Protein 7F4E (pdb70)

Nearest PDB structures (foldseek):
  7f4e-assembly1_A  TM=1.004E+00  e=1.062E-58  Saccharomyces cerevisiae S288C
  1q17-assembly1_A  TM=9.578E-01  e=1.521E-50  Saccharomyces cerevisiae
  1q14-assembly1_A  TM=9.512E-01  e=1.206E-46  Saccharomyces cerevisiae
  4o8z-assembly1_A  TM=8.716E-01  e=3.225E-28  Homo sapiens
  8qt3-assembly1_A  TM=8.397E-01  e=8.745E-28  Homo sapiens

Organism: Saccharomyces cerevisiae (strain ATCC 204508 / S288c) (NCBI:txid559292)

Radius of gyration: 19.44 Å; Cα contacts (8 Å, |Δi|>4): 500; chains: 2; bounding box: 52×32×54 Å

Solvent-accessible surface area: 13387 Å² total

B-factor: mean 32.09, std 19.46, range [7.52, 115.45]

InterPro domains:
  IPR003000 Sirtuin family [PF02146] (32-230)
  IPR017328 Sirtuin, class I [PIRSF037938] (3-353)
  IPR026590 Sirtuin family, catalytic core domain [PS50305] (5-284)
  IPR026591 Sirtuin, catalytic core small domain superfamily [G3DSA:3.30.1600.10] (38-189)
  IPR029035 DHS-like NAD/FAD-binding domain superfamily [SSF52467] (11-289)
  IPR050134 NAD-dependent sirtuin protein deacylases [PTHR11085] (9-290)

Structure (mmCIF, N/CA/C/O backbone):
data_7F4E
#
_entry.id   7F4E
#
_cell.length_a   42.150
_cell.length_b   68.402
_cell.length_c   94.511
_cell.angle_alpha   90.000
_cell.angle_beta   90.000
_cell.angle_gamma   90.000
#
_symmetry.space_group_name_H-M   'P 21 21 21'
#
loop_
_entity.id
_entity.type
_entity.pdbx_description
1 polymer 'NAD-dependent protein deacetylase HST2'
2 polymer 'Histone H3'
3 non-polymer 'ZINC ION'
4 water water
#
loop_
_atom_site.group_PDB
_atom_site.id
_atom_site.type_symbol
_atom_site.label_atom_id
_atom_site.label_alt_id
_atom_site.label_comp_id
_atom_site.label_asym_id
_atom_site.label_entity_id
_atom_site.label_seq_id
_atom_site.pdbx_PDB_ins_code
_atom_site.Cartn_x
_atom_site.Cartn_y
_atom_site.Cartn_z
_atom_site.occupancy
_atom_site.B_iso_or_equiv
_atom_site.auth_seq_id
_atom_site.auth_comp_id
_atom_site.auth_asym_id
_atom_site.auth_atom_id
_atom_site.pdbx_PDB_model_num
ATO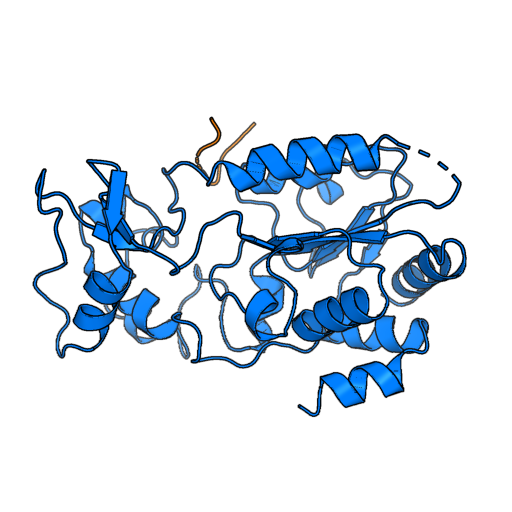M 1 N N . THR A 1 1 ? -14.179 -10.062 -39.752 1.00 54.85 8 THR A N 1
ATOM 2 C CA . THR A 1 1 ? -13.060 -9.578 -40.551 1.00 63.58 8 THR A CA 1
ATOM 3 C C . THR A 1 1 ? -13.535 -8.864 -41.817 1.00 49.35 8 THR A C 1
ATOM 4 O O . THR A 1 1 ? -13.825 -7.671 -41.779 1.00 47.54 8 THR A O 1
ATOM 8 N N . GLU A 1 2 ? -13.626 -9.593 -42.931 1.00 55.67 9 GLU A N 1
ATOM 9 C CA . GLU A 1 2 ? -13.920 -8.959 -44.215 1.00 34.86 9 GLU A CA 1
ATOM 10 C C . GLU A 1 2 ? -15.266 -8.243 -44.195 1.00 39.22 9 GLU A C 1
ATOM 11 O O . GLU A 1 2 ? -15.335 -7.022 -44.381 1.00 38.85 9 GLU A O 1
ATOM 17 N N . MET A 1 3 ? -16.352 -8.988 -43.961 1.00 37.81 10 MET A N 1
ATOM 18 C CA . MET A 1 3 ? -17.690 -8.413 -44.089 1.00 36.74 10 MET A CA 1
ATOM 19 C C . MET A 1 3 ? -17.904 -7.246 -43.132 1.00 30.85 10 MET A C 1
ATOM 20 O O . MET A 1 3 ? -18.505 -6.231 -43.505 1.00 33.23 10 MET A O 1
ATOM 25 N N . SER A 1 4 ? -17.423 -7.363 -41.892 1.00 28.96 11 SER A N 1
ATOM 26 C CA . SER A 1 4 ? -17.644 -6.282 -40.940 1.00 23.35 11 SER A CA 1
ATOM 27 C C . SER A 1 4 ? -16.815 -5.048 -41.286 1.00 19.11 11 SER A C 1
ATOM 28 O O . SER A 1 4 ? -17.264 -3.923 -41.046 1.00 25.65 11 SER A O 1
ATOM 31 N N . VAL A 1 5 ? -15.628 -5.230 -41.879 1.00 23.93 12 VAL A N 1
ATOM 32 C CA . VAL A 1 5 ? -14.873 -4.086 -42.391 1.00 24.95 12 VAL A CA 1
ATOM 33 C C . VAL A 1 5 ? -15.601 -3.450 -43.572 1.00 28.36 12 VAL A C 1
ATOM 34 O O . VAL A 1 5 ? -15.657 -2.218 -43.695 1.00 20.88 12 VAL A O 1
ATOM 38 N N . ARG A 1 6 ? -16.169 -4.272 -44.459 1.00 20.92 13 ARG A N 1
ATOM 39 C CA . ARG A 1 6 ? -16.994 -3.725 -45.532 1.00 21.81 13 ARG A CA 1
ATOM 40 C C . ARG A 1 6 ? -18.165 -2.936 -44.970 1.00 22.57 13 ARG A C 1
ATOM 41 O O . ARG A 1 6 ? -18.524 -1.881 -45.506 1.00 22.08 13 ARG A O 1
ATOM 49 N N . LYS A 1 7 ? -18.776 -3.437 -43.891 1.00 22.27 14 LYS A N 1
ATOM 50 C CA . LYS A 1 7 ? -19.931 -2.760 -43.308 1.00 24.62 14 LYS A CA 1
ATOM 51 C C . LYS A 1 7 ? -19.534 -1.441 -42.654 1.00 27.01 14 LYS A C 1
ATOM 52 O O . LYS A 1 7 ? -20.300 -0.470 -42.701 1.00 24.42 14 LYS A O 1
ATOM 58 N N . ILE A 1 8 ? -18.346 -1.378 -42.055 1.00 18.26 15 ILE A N 1
ATOM 59 C CA . ILE A 1 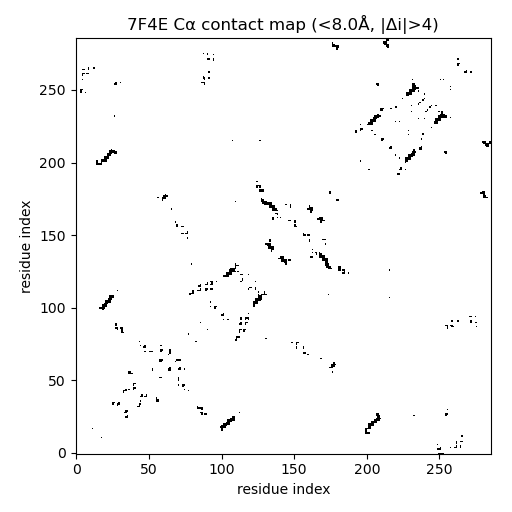8 ? -17.852 -0.107 -41.532 1.00 20.88 15 ILE A CA 1
ATOM 60 C C . ILE A 1 8 ? -17.657 0.886 -42.668 1.00 22.42 15 ILE A C 1
ATOM 61 O O . ILE A 1 8 ? -18.120 2.028 -42.600 1.00 28.71 15 ILE A O 1
ATOM 66 N N . ALA A 1 9 ? -16.958 0.466 -43.730 1.00 19.87 16 ALA A N 1
ATOM 67 C CA . ALA A 1 9 ? -16.794 1.335 -44.890 1.00 21.03 16 ALA A CA 1
ATOM 68 C C . ALA A 1 9 ? -18.142 1.672 -45.514 1.00 24.82 16 ALA A C 1
ATOM 69 O O . ALA A 1 9 ? -18.367 2.810 -45.944 1.00 25.36 16 ALA A O 1
ATOM 71 N N . ALA A 1 10 ? -19.048 0.689 -45.577 1.00 22.76 17 ALA A N 1
ATOM 72 C CA . ALA A 1 10 ? -20.398 0.942 -46.070 1.00 27.64 17 ALA A CA 1
ATOM 73 C C . ALA A 1 10 ? -21.075 2.048 -45.276 1.00 35.47 17 ALA A C 1
ATOM 74 O O . ALA A 1 10 ? -21.727 2.927 -45.850 1.00 31.47 17 ALA A O 1
ATOM 76 N N . HIS A 1 11 ? -20.937 2.016 -43.950 1.00 28.14 18 HIS A N 1
ATOM 77 C CA . HIS A 1 11 ? -21.534 3.061 -43.128 1.00 31.84 18 HIS A CA 1
ATOM 78 C C . HIS A 1 11 ? -20.890 4.411 -43.404 1.00 28.14 18 HIS A C 1
ATOM 79 O O . HIS A 1 11 ? -21.586 5.424 -43.542 1.00 28.41 18 HIS A O 1
ATOM 86 N N . MET A 1 12 ? -19.563 4.438 -43.505 1.00 25.18 19 MET A N 1
ATOM 87 C CA . MET A 1 12 ? -18.848 5.696 -43.678 1.00 24.73 19 MET A CA 1
ATOM 88 C C . MET A 1 12 ? -19.099 6.300 -45.055 1.00 37.88 19 MET A C 1
ATOM 89 O O . MET A 1 12 ? -19.202 7.525 -45.191 1.00 32.16 19 MET A O 1
ATOM 94 N N . LYS A 1 13 ? -19.183 5.461 -46.092 1.00 29.06 20 LYS A N 1
ATOM 95 C CA . LYS A 1 13 ? -19.421 5.987 -47.432 1.00 35.37 20 LYS A CA 1
ATOM 96 C C . LYS A 1 13 ? -20.857 6.464 -47.606 1.00 31.82 20 LYS A C 1
ATOM 97 O O . LYS A 1 13 ? -21.111 7.361 -48.416 1.00 31.10 20 LYS A O 1
ATOM 103 N N . SER A 1 14 ? -21.806 5.882 -46.871 1.00 34.57 21 SER A N 1
ATOM 104 C CA . SER A 1 14 ? -23.198 6.308 -46.953 1.00 34.47 21 SER A CA 1
ATOM 105 C C . SER A 1 14 ? -23.535 7.408 -45.958 1.00 42.10 21 SER A C 1
ATOM 106 O O . SER A 1 14 ? -24.619 7.998 -46.049 1.00 38.02 21 SER A O 1
ATOM 109 N N . ASN A 1 15 ? -22.636 7.696 -45.021 1.00 38.16 22 ASN A N 1
ATOM 110 C CA . ASN A 1 15 ? -22.762 8.823 -44.097 1.00 32.99 22 ASN A CA 1
ATOM 111 C C . ASN A 1 15 ? -21.469 9.631 -44.168 1.00 33.73 22 ASN A C 1
ATOM 112 O O . ASN A 1 15 ? -20.707 9.691 -43.195 1.00 31.50 22 ASN A O 1
ATOM 117 N N . PRO A 1 16 ? -21.188 10.265 -45.314 1.00 38.95 23 PRO A N 1
ATOM 118 C CA . PRO A 1 16 ? -19.828 10.797 -45.528 1.00 35.57 23 PRO A CA 1
ATOM 119 C C . PRO A 1 16 ? -19.470 11.941 -44.600 1.00 31.68 23 PRO A C 1
ATOM 120 O O . PRO A 1 16 ? -18.283 12.145 -44.319 1.00 36.46 23 PRO A O 1
ATOM 124 N N . ASN A 1 17 ? -20.447 12.707 -44.131 1.00 37.56 24 ASN A N 1
ATOM 125 C CA . ASN A 1 17 ? -20.174 13.842 -43.263 1.00 38.56 24 ASN A CA 1
ATOM 126 C C . ASN A 1 17 ? -20.216 13.475 -41.787 1.00 40.85 24 ASN A C 1
ATOM 127 O O . ASN A 1 17 ? -19.913 14.322 -40.942 1.00 41.11 24 ASN A O 1
ATOM 132 N N . ALA A 1 18 ? -20.564 12.235 -41.461 1.00 25.60 25 ALA A N 1
ATOM 133 C CA . ALA A 1 18 ? -20.657 11.812 -40.075 1.00 28.85 25 ALA A CA 1
ATOM 134 C C . ALA A 1 18 ? -19.271 11.608 -39.481 1.00 24.64 25 ALA A C 1
ATOM 135 O O . ALA A 1 18 ? -18.313 11.268 -40.180 1.00 27.83 25 ALA A O 1
ATOM 137 N N . LYS A 1 19 ? -19.174 11.809 -38.175 1.00 19.79 26 LYS A N 1
ATOM 138 C CA . LYS A 1 19 ? -17.916 11.690 -37.464 1.00 19.67 26 LYS A CA 1
ATOM 139 C C . LYS A 1 19 ? -17.917 10.446 -36.588 1.00 22.28 26 LYS A C 1
ATOM 140 O O . LYS A 1 19 ? -18.963 9.851 -36.302 1.00 18.54 26 LYS A O 1
ATOM 146 N N . VAL A 1 20 ? -16.715 10.067 -36.169 1.00 14.90 27 VAL A N 1
ATOM 147 C CA . VAL A 1 20 ? -16.465 8.807 -35.488 1.00 13.63 27 VAL A CA 1
ATOM 148 C C . VAL A 1 20 ? -15.798 9.099 -34.154 1.00 15.07 27 VAL A C 1
ATOM 149 O O . VAL A 1 20 ? -14.868 9.911 -34.073 1.00 13.59 27 VAL A O 1
ATOM 153 N N . ILE A 1 21 ? -16.278 8.441 -33.107 1.00 12.26 28 ILE A N 1
ATOM 154 C CA . ILE A 1 21 ? -15.601 8.422 -31.815 1.00 10.80 28 ILE A CA 1
ATOM 155 C C . ILE A 1 21 ? -14.868 7.098 -31.684 1.00 10.46 28 ILE A C 1
ATOM 156 O O . ILE A 1 21 ? -15.459 6.030 -31.898 1.00 11.74 28 ILE A O 1
ATOM 161 N N . PHE A 1 22 ? -13.587 7.160 -31.320 1.00 9.37 29 PHE A N 1
ATOM 162 C CA . PHE A 1 22 ? -12.801 5.977 -31.008 1.00 8.72 29 PHE A CA 1
ATOM 163 C C . PHE A 1 22 ? -12.637 5.859 -29.501 1.00 9.24 29 PHE A C 1
ATOM 164 O O . PHE A 1 22 ? -12.515 6.869 -28.801 1.00 8.23 29 PHE A O 1
ATOM 172 N N . MET A 1 23 ? -12.657 4.621 -29.010 1.00 8.89 30 MET A N 1
ATOM 173 C CA . MET A 1 23 ? -12.310 4.297 -27.629 1.00 8.35 30 MET A CA 1
ATOM 174 C C . MET A 1 23 ? -11.275 3.186 -27.661 1.00 7.76 30 MET A C 1
ATOM 175 O O . MET A 1 23 ? -11.559 2.094 -28.159 1.00 9.77 30 MET A O 1
ATOM 180 N N . VAL A 1 24 ? -10.072 3.457 -27.151 1.00 7.59 31 VAL A N 1
ATOM 181 C CA . VAL A 1 24 ? -8.955 2.557 -27.406 1.00 8.10 31 VAL A CA 1
ATOM 182 C C . VAL A 1 24 ? -8.250 2.200 -26.105 1.00 12.27 31 VAL A C 1
ATOM 183 O O . VAL A 1 24 ? -8.269 2.949 -25.127 1.00 9.12 31 VAL A O 1
ATOM 187 N N . GLY A 1 25 ? -7.593 1.041 -26.126 1.00 9.69 32 GLY A N 1
ATOM 188 C CA . GLY A 1 25 ? -6.794 0.592 -25.004 1.00 11.14 32 GLY A CA 1
ATOM 189 C C . GLY A 1 25 ? -5.433 0.064 -25.412 1.00 12.64 32 GLY A C 1
ATOM 190 O O . GLY A 1 25 ? -4.938 0.365 -26.505 1.00 11.98 32 GLY A O 1
ATOM 191 N N . ALA A 1 26 ? -4.843 -0.767 -24.552 1.00 13.01 33 ALA A N 1
ATOM 192 C CA . ALA A 1 26 ? -3.435 -1.125 -24.685 1.00 12.53 33 ALA A CA 1
ATOM 193 C C . ALA A 1 26 ? -3.140 -1.924 -25.947 1.00 14.97 33 ALA A C 1
ATOM 194 O O . ALA A 1 26 ? -1.995 -1.925 -26.407 1.00 16.96 33 ALA A O 1
ATOM 196 N N . GLY A 1 27 ? -4.142 -2.587 -26.525 1.00 12.81 34 GLY A N 1
ATOM 197 C CA . GLY A 1 27 ? -3.921 -3.368 -27.726 1.00 12.48 34 GLY A CA 1
ATOM 198 C C . GLY A 1 27 ? -3.435 -2.562 -28.914 1.00 16.79 34 GLY A C 1
ATOM 199 O O . GLY A 1 27 ? -2.746 -3.117 -29.779 1.00 19.19 34 GLY A O 1
ATOM 200 N N . ILE A 1 28 ? -3.771 -1.267 -28.986 1.00 10.10 35 ILE A N 1
ATOM 201 C CA . ILE A 1 28 ? -3.331 -0.485 -30.145 1.00 11.50 35 ILE A CA 1
ATOM 202 C C . ILE A 1 28 ? -1.876 -0.055 -30.063 1.00 12.33 35 ILE A C 1
ATOM 203 O O . ILE A 1 28 ? -1.353 0.498 -31.037 1.00 13.36 35 ILE A O 1
ATOM 208 N N . SER A 1 29 ? -1.192 -0.312 -28.950 1.00 12.67 36 SER A N 1
ATOM 209 C CA . SER A 1 29 ? 0.223 0.015 -28.841 1.00 13.37 36 SER A CA 1
ATOM 210 C C . SER A 1 29 ? 1.123 -1.204 -28.688 1.00 14.64 36 SER A C 1
ATOM 211 O O . SER A 1 29 ? 2.340 -1.035 -28.558 1.00 17.96 36 SER A O 1
ATOM 214 N N . THR A 1 30 ? 0.571 -2.421 -28.703 1.00 17.50 37 THR A N 1
ATOM 215 C CA . THR A 1 30 ? 1.407 -3.611 -28.558 1.00 19.01 37 THR A CA 1
ATOM 216 C C . THR A 1 30 ? 2.400 -3.736 -29.708 1.00 20.22 37 THR A C 1
ATOM 217 O O . THR A 1 30 ? 3.564 -4.098 -29.496 1.00 19.25 37 THR A O 1
ATOM 221 N N . SER A 1 31 ? 1.959 -3.438 -30.932 1.00 16.59 38 SER A N 1
ATOM 222 C CA . SER A 1 31 ? 2.848 -3.520 -32.086 1.00 18.71 38 SER A CA 1
ATOM 223 C C . SER A 1 31 ? 3.991 -2.517 -32.009 1.00 18.93 38 SER A C 1
ATOM 224 O O . SER A 1 31 ? 5.022 -2.712 -32.666 1.00 20.71 38 SER A O 1
ATOM 227 N N . CYS A 1 32 ? 3.829 -1.447 -31.233 1.00 17.76 39 CYS A N 1
ATOM 228 C CA . CYS A 1 32 ? 4.886 -0.467 -31.020 1.00 19.55 39 CYS A CA 1
ATOM 229 C C . CYS A 1 32 ? 5.992 -0.982 -30.112 1.00 32.00 39 CYS A C 1
ATOM 230 O O . CYS A 1 32 ? 7.036 -0.329 -30.007 1.00 28.09 39 CYS A O 1
ATOM 233 N N . GLY A 1 33 ? 5.788 -2.119 -29.458 1.00 37.32 40 GLY A N 1
ATOM 234 C CA . GLY A 1 33 ? 6.705 -2.598 -28.452 1.00 37.74 40 GLY A CA 1
ATOM 235 C C . GLY A 1 33 ? 6.317 -2.268 -27.028 1.00 36.94 40 GLY A C 1
ATOM 236 O O . GLY A 1 33 ? 7.176 -2.338 -26.144 1.00 37.24 40 GLY A O 1
ATOM 237 N N . ILE A 1 34 ? 5.066 -1.897 -26.781 1.00 36.23 41 ILE A N 1
ATOM 238 C CA . ILE A 1 34 ? 4.546 -1.699 -25.434 1.00 35.76 41 ILE A CA 1
ATOM 239 C C . ILE A 1 34 ? 3.601 -2.854 -25.120 1.00 39.33 41 ILE A C 1
ATOM 240 O O . ILE A 1 34 ? 2.472 -2.900 -25.629 1.00 37.87 41 ILE A O 1
ATOM 245 N N . PRO A 1 35 ? 4.021 -3.810 -24.298 1.00 43.62 42 PRO A N 1
ATOM 246 C CA . PRO A 1 35 ? 3.135 -4.932 -23.950 1.00 45.28 42 PRO A CA 1
ATOM 247 C C . PRO A 1 35 ? 2.075 -4.508 -22.952 1.00 51.26 42 PRO A C 1
ATOM 248 O O . PRO A 1 35 ? 2.210 -3.516 -22.234 1.00 55.92 42 PRO A O 1
ATOM 252 N N . ASP A 1 36 ? 1.003 -5.296 -22.903 1.00 64.07 43 ASP A N 1
ATOM 253 C CA . ASP A 1 36 ? -0.003 -5.113 -21.867 1.00 64.56 43 ASP A CA 1
ATOM 254 C C . ASP A 1 36 ? 0.617 -5.588 -20.553 1.00 80.22 43 ASP A C 1
ATOM 255 O O . ASP A 1 36 ? 1.020 -6.750 -20.436 1.00 76.74 43 ASP A O 1
ATOM 260 N N . PHE A 1 37 ? 0.685 -4.692 -19.561 1.00 83.96 44 PHE A N 1
ATOM 261 C CA . PHE A 1 37 ? 1.726 -4.741 -18.530 1.00 85.87 44 PHE A CA 1
ATOM 262 C C . PHE A 1 37 ? 1.621 -5.908 -17.548 1.00 90.81 44 PHE A C 1
ATOM 263 O O . PHE A 1 37 ? 2.571 -6.121 -16.785 1.00 86.93 44 PHE A O 1
ATOM 271 N N . ARG A 1 38 ? 0.513 -6.654 -17.515 1.00 86.82 45 ARG A N 1
ATOM 272 C CA . ARG A 1 38 ? 0.388 -7.708 -16.507 1.00 92.39 45 ARG A CA 1
ATOM 273 C C . ARG A 1 38 ? 1.301 -8.898 -16.783 1.00 102.58 45 ARG A C 1
ATOM 274 O O . ARG A 1 38 ? 1.612 -9.649 -15.852 1.00 98.83 45 ARG A O 1
ATOM 282 N N . SER A 1 39 ? 1.746 -9.085 -18.024 1.00 96.20 46 SER A N 1
ATOM 283 C CA . SER A 1 39 ? 2.629 -10.199 -18.355 1.00 92.07 46 SER A CA 1
ATOM 284 C C . SER A 1 39 ? 4.023 -9.678 -18.679 1.00 99.51 46 SER A C 1
ATOM 285 O O . SER A 1 39 ? 4.226 -9.099 -19.758 1.00 99.70 46 SER A O 1
ATOM 288 N N . PRO A 1 40 ? 5.001 -9.842 -17.788 1.00 95.95 47 PRO A N 1
ATOM 289 C CA . PRO A 1 40 ? 6.342 -9.300 -18.044 1.00 90.12 47 PRO A CA 1
ATOM 290 C C . PRO A 1 40 ? 7.226 -10.222 -18.866 1.00 91.87 47 PRO A C 1
ATOM 291 O O . PRO A 1 40 ? 6.811 -11.314 -19.272 1.00 77.85 47 PRO A O 1
ATOM 295 N N . GLY A 1 41 ? 8.457 -9.796 -19.094 1.00 82.73 48 GLY A N 1
ATOM 296 C CA . GLY A 1 41 ? 9.431 -10.618 -19.777 1.00 84.74 48 GLY A CA 1
ATOM 297 C C . GLY A 1 41 ? 10.340 -9.764 -20.636 1.00 88.07 48 GLY A C 1
ATOM 298 O O . GLY A 1 41 ? 10.494 -8.568 -20.402 1.00 79.22 48 GLY A O 1
ATOM 299 N N . THR A 1 42 ? 10.937 -10.420 -21.628 1.00 89.93 49 THR A N 1
ATOM 300 C CA . THR A 1 42 ? 11.840 -9.744 -22.545 1.00 87.37 49 THR A CA 1
ATOM 301 C C . THR A 1 42 ? 11.147 -8.555 -23.197 1.00 87.85 49 THR A C 1
ATOM 302 O O . THR A 1 42 ? 9.992 -8.641 -23.624 1.00 87.22 49 THR A O 1
ATOM 306 N N . GLY A 1 43 ? 11.853 -7.427 -23.252 1.00 81.36 50 GLY A N 1
ATOM 307 C CA . GLY A 1 43 ? 11.319 -6.223 -23.849 1.00 71.84 50 GLY A CA 1
ATOM 308 C C . GLY A 1 43 ? 11.224 -5.089 -22.843 1.00 63.48 50 GLY A C 1
ATOM 309 O O . GLY A 1 43 ? 12.034 -4.992 -21.913 1.00 63.40 50 GLY A O 1
ATOM 310 N N . LEU A 1 44 ? 10.210 -4.247 -23.044 1.00 59.52 51 LEU A N 1
ATOM 311 C CA . LEU A 1 44 ? 10.038 -3.025 -22.266 1.00 61.99 51 LEU A CA 1
ATOM 312 C C . LEU A 1 44 ? 10.088 -3.286 -20.764 1.00 63.45 51 LEU A C 1
ATOM 313 O O . LEU A 1 44 ? 10.802 -2.601 -20.024 1.00 62.07 51 LEU A O 1
ATOM 318 N N . TYR A 1 45 ? 9.306 -4.256 -20.297 1.00 61.10 52 TYR A N 1
ATOM 319 C CA . TYR A 1 45 ? 9.104 -4.510 -18.877 1.00 68.37 52 TYR A CA 1
ATOM 320 C C . TYR A 1 45 ? 10.161 -5.443 -18.286 1.00 71.28 52 TYR A C 1
ATOM 321 O O . TYR A 1 45 ? 9.962 -5.954 -17.179 1.00 62.94 52 TYR A O 1
ATOM 330 N N . HIS A 1 46 ? 11.272 -5.665 -18.999 1.00 61.77 53 HIS A N 1
ATOM 331 C CA . HIS A 1 46 ? 12.310 -6.602 -18.568 1.00 71.17 53 HIS A CA 1
ATOM 332 C C . HIS A 1 46 ? 12.798 -6.311 -17.154 1.00 83.49 53 HIS A C 1
ATOM 333 O O . HIS A 1 46 ? 12.756 -7.178 -16.273 1.00 75.68 53 HIS A O 1
ATOM 340 N N . ASN A 1 47 ? 13.288 -5.098 -16.927 1.00 87.14 54 ASN A N 1
ATOM 341 C CA . ASN A 1 47 ? 13.884 -4.767 -15.642 1.00 83.67 54 ASN A CA 1
ATOM 342 C C . ASN A 1 47 ? 12.845 -4.492 -14.566 1.00 77.78 54 ASN A C 1
ATOM 343 O O . ASN A 1 47 ? 13.201 -4.434 -13.384 1.00 74.83 54 ASN A O 1
ATOM 348 N N . LEU A 1 48 ? 11.576 -4.327 -14.947 1.00 78.07 55 LEU A N 1
ATOM 349 C CA . LEU A 1 48 ? 10.493 -4.423 -13.975 1.00 77.78 55 LEU A CA 1
ATOM 350 C C . LEU A 1 48 ? 10.298 -5.861 -13.513 1.00 86.04 55 LEU A C 1
ATOM 351 O O . LEU A 1 48 ? 9.965 -6.099 -12.346 1.00 91.00 55 LEU A O 1
ATOM 356 N N . ALA A 1 49 ? 10.524 -6.827 -14.406 1.00 87.96 56 ALA A N 1
ATOM 357 C CA . ALA A 1 49 ? 10.233 -8.221 -14.093 1.00 76.09 56 ALA A CA 1
ATOM 358 C C . ALA A 1 49 ? 11.180 -8.790 -13.044 1.00 86.55 56 ALA A C 1
ATOM 359 O O . ALA A 1 49 ? 10.813 -9.737 -12.338 1.00 84.40 56 ALA A O 1
ATOM 361 N N . ARG A 1 50 ? 12.391 -8.241 -12.920 1.00 89.55 57 ARG A N 1
ATOM 362 C CA . ARG A 1 50 ? 13.378 -8.807 -12.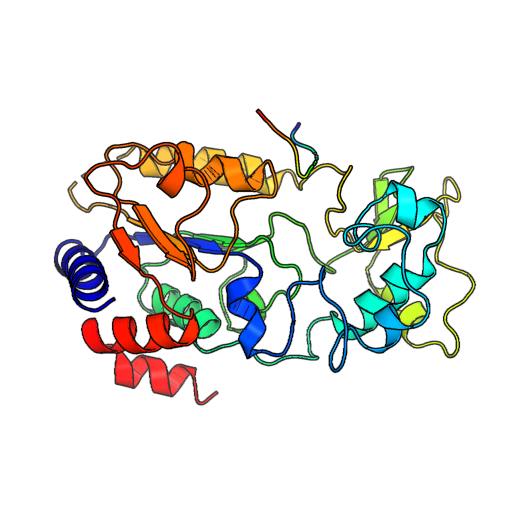005 1.00 98.65 57 ARG A CA 1
ATOM 363 C C . ARG A 1 50 ? 12.906 -8.671 -10.561 1.00 107.38 57 ARG A C 1
ATOM 364 O O . ARG A 1 50 ? 12.524 -9.662 -9.930 1.00 103.57 57 ARG A O 1
ATOM 372 N N . LEU A 1 51 ? 12.926 -7.452 -10.027 1.00 107.61 58 LEU A N 1
ATOM 373 C CA . LEU A 1 51 ? 12.342 -7.186 -8.716 1.00 107.65 58 LEU A CA 1
ATOM 374 C C . LEU A 1 51 ? 10.860 -6.938 -8.961 1.00 98.49 58 LEU A C 1
ATOM 375 O O . LEU A 1 51 ? 10.426 -5.805 -9.173 1.00 91.61 58 LEU A O 1
ATOM 380 N N . LYS A 1 52 ? 10.108 -8.045 -8.890 1.00 84.90 59 LYS A N 1
ATOM 381 C CA . LYS A 1 52 ? 8.670 -8.022 -9.243 1.00 88.96 59 LYS A CA 1
ATOM 382 C C . LYS A 1 52 ? 7.731 -8.141 -8.040 1.00 86.41 59 LYS A C 1
ATOM 383 O O . LYS A 1 52 ? 8.018 -8.835 -7.052 1.00 78.75 59 LYS A O 1
ATOM 389 N N . LEU A 1 53 ? 6.628 -7.423 -8.239 1.00 81.53 60 LEU A N 1
ATOM 390 C CA . LEU A 1 53 ? 5.462 -7.080 -7.409 1.00 70.00 60 LEU A CA 1
ATOM 391 C C . LEU A 1 53 ? 4.675 -8.287 -6.940 1.00 74.41 60 LEU A C 1
ATOM 392 O O . LEU A 1 53 ? 4.690 -9.351 -7.569 1.00 67.21 60 LEU A O 1
ATOM 397 N N . PRO A 1 54 ? 3.918 -8.086 -5.854 1.00 67.04 61 PRO A N 1
ATOM 398 C CA . PRO A 1 54 ? 3.078 -9.114 -5.295 1.00 72.91 61 PRO A CA 1
ATOM 399 C C . PRO A 1 54 ? 1.833 -9.400 -6.141 1.00 68.42 61 PRO A C 1
ATOM 400 O O . PRO A 1 54 ? 1.239 -10.369 -5.882 1.00 73.81 61 PRO A O 1
ATOM 404 N N . TYR A 1 55 ? 1.470 -8.529 -7.074 1.00 64.24 62 TYR A N 1
ATOM 405 C CA . TYR A 1 55 ? 0.289 -8.712 -7.957 1.00 63.16 62 TYR A CA 1
ATOM 406 C C . TYR A 1 55 ? 0.543 -7.982 -9.282 1.00 69.48 62 TYR A C 1
ATOM 407 O O . TYR A 1 55 ? 1.313 -7.041 -9.322 1.00 65.70 62 TYR A O 1
ATOM 416 N N . PRO A 1 56 ? 0.028 -8.478 -10.414 1.00 70.08 63 PRO A N 1
ATOM 417 C CA . PRO A 1 56 ? 0.288 -7.854 -11.723 1.00 64.71 63 PRO A CA 1
ATOM 418 C C . PRO A 1 56 ? 0.005 -6.343 -11.881 1.00 64.94 63 PRO A C 1
ATOM 419 O O . PRO A 1 56 ? 0.735 -5.663 -12.580 1.00 49.77 63 PRO A O 1
ATOM 423 N N . GLU A 1 57 ? -1.046 -5.862 -11.218 1.00 60.71 64 GLU A N 1
ATOM 424 C CA . GLU A 1 57 ? -1.470 -4.446 -11.303 1.00 56.14 64 GLU A CA 1
ATOM 425 C C . GLU A 1 57 ? -0.776 -3.633 -10.218 1.00 48.25 64 GLU A C 1
ATOM 426 O O . GLU A 1 57 ? -0.974 -2.426 -10.221 1.00 45.49 64 GLU A O 1
ATOM 432 N N . ALA A 1 58 ? 0.100 -4.248 -9.418 1.00 38.74 65 ALA A N 1
ATOM 433 C CA . ALA A 1 58 ? 0.811 -3.512 -8.352 1.00 41.75 65 ALA A CA 1
ATOM 434 C C . ALA A 1 58 ? 1.549 -2.275 -8.883 1.00 30.49 65 ALA A C 1
ATOM 435 O O . ALA A 1 58 ? 1.566 -1.279 -8.230 1.00 24.42 65 ALA A O 1
ATOM 437 N N . VAL A 1 59 ? 2.148 -2.351 -10.062 1.00 32.58 66 VAL A N 1
ATOM 438 C CA . VAL A 1 59 ? 2.928 -1.205 -10.585 1.00 31.30 66 VAL A CA 1
ATOM 439 C C . VAL A 1 59 ? 2.056 0.040 -10.824 1.00 24.11 66 VAL A C 1
ATOM 440 O O . VAL A 1 59 ? 2.598 1.066 -10.810 1.00 23.08 66 VAL A O 1
ATOM 444 N N . PHE A 1 60 ? 0.770 -0.100 -11.075 1.00 22.06 67 PHE A N 1
ATOM 445 C CA . PHE A 1 60 ? -0.152 1.025 -11.306 1.00 25.27 67 PHE A CA 1
ATOM 446 C C . PHE A 1 60 ? -1.212 1.051 -10.206 1.00 27.37 67 PHE A C 1
ATOM 447 O O . PHE A 1 60 ? -2.259 1.554 -10.407 1.00 21.80 67 PHE A O 1
ATOM 455 N N . ASP A 1 61 ? -0.861 0.509 -9.042 1.00 22.46 68 ASP A N 1
ATOM 456 C CA . ASP A 1 61 ? -1.756 0.519 -7.871 1.00 22.21 68 ASP A CA 1
ATOM 457 C C . ASP A 1 61 ? -1.191 1.542 -6.886 1.00 20.29 68 ASP A C 1
ATOM 458 O O . ASP A 1 61 ? -0.098 1.390 -6.452 1.00 17.25 68 ASP A O 1
ATOM 463 N N . VAL A 1 62 ? -2.006 2.499 -6.467 1.00 19.06 69 VAL A N 1
ATOM 464 C CA . VAL A 1 62 ? -1.495 3.587 -5.593 1.00 22.72 69 VAL A CA 1
ATOM 465 C C . VAL A 1 62 ? -1.110 3.056 -4.207 1.00 17.50 69 VAL A C 1
ATOM 466 O O . VAL A 1 62 ? -0.261 3.628 -3.584 1.00 19.73 69 VAL A O 1
ATOM 470 N N . ASP A 1 63 ? -1.758 1.998 -3.771 1.00 18.89 70 ASP A N 1
ATOM 471 C CA . ASP A 1 63 ? -1.417 1.432 -2.453 1.00 21.80 70 ASP A CA 1
ATOM 472 C C . ASP A 1 63 ? -0.029 0.797 -2.551 1.00 25.39 70 ASP A C 1
ATOM 473 O O . ASP A 1 63 ? 0.742 0.977 -1.673 1.00 23.24 70 ASP A O 1
ATOM 478 N N . PHE A 1 64 ? 0.225 0.069 -3.627 1.00 20.95 71 PHE A N 1
ATOM 479 C CA . PHE A 1 64 ? 1.558 -0.551 -3.759 1.00 26.36 71 PHE A CA 1
ATOM 480 C C . PHE A 1 64 ? 2.620 0.527 -3.942 1.00 20.08 71 PHE A C 1
ATOM 481 O O . PHE A 1 64 ? 3.660 0.427 -3.388 1.00 21.74 71 PHE A O 1
ATOM 489 N N . PHE A 1 65 ? 2.302 1.530 -4.742 1.00 18.18 72 PHE A N 1
ATOM 490 C CA . PHE A 1 65 ? 3.234 2.651 -4.967 1.00 17.41 72 PHE A CA 1
ATOM 491 C C . PHE A 1 65 ? 3.685 3.232 -3.620 1.00 23.24 72 PHE A C 1
ATOM 492 O O . PHE A 1 65 ? 4.841 3.409 -3.419 1.00 20.23 72 PHE A O 1
ATOM 500 N N . GLN A 1 66 ? 2.708 3.509 -2.767 1.00 21.72 73 GLN A N 1
ATOM 501 C CA . GLN A 1 66 ? 2.981 3.974 -1.414 1.00 25.58 73 GLN A CA 1
ATOM 502 C C . GLN A 1 66 ? 3.967 3.064 -0.688 1.00 29.98 73 GLN A C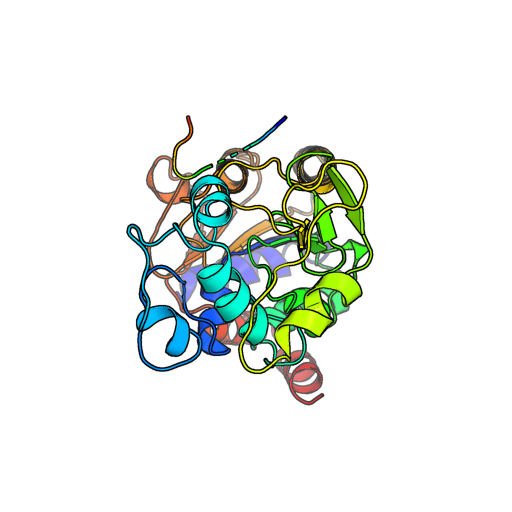 1
ATOM 503 O O . GLN A 1 66 ? 4.887 3.540 -0.011 1.00 34.71 73 GLN A O 1
ATOM 509 N N . SER A 1 67 ? 3.796 1.749 -0.828 1.00 32.97 74 SER A N 1
ATOM 510 C CA . SER A 1 67 ? 4.637 0.811 -0.093 1.00 29.61 74 SER A CA 1
ATOM 511 C C . SER A 1 67 ? 6.024 0.673 -0.712 1.00 36.80 74 SER A C 1
ATOM 512 O O . SER A 1 67 ? 6.969 0.283 -0.016 1.00 35.48 74 SER A O 1
ATOM 515 N N . ASP A 1 68 ? 6.174 0.990 -2.007 1.00 28.12 75 ASP A N 1
ATOM 516 C CA . ASP A 1 68 ? 7.429 0.781 -2.725 1.00 25.84 75 ASP A CA 1
ATOM 517 C C . ASP A 1 68 ? 7.392 1.477 -4.086 1.00 28.00 75 ASP A C 1
ATOM 518 O O . ASP A 1 68 ? 6.889 0.906 -5.062 1.00 24.26 75 ASP A O 1
ATOM 523 N N . PRO A 1 69 ? 7.936 2.696 -4.200 1.00 27.71 76 PRO A N 1
ATOM 524 C CA . PRO A 1 69 ? 7.837 3.444 -5.465 1.00 23.01 76 PRO A CA 1
ATOM 525 C C . PRO A 1 69 ? 8.787 2.986 -6.563 1.00 26.01 76 PRO A C 1
ATOM 526 O O . PRO A 1 69 ? 8.591 3.384 -7.719 1.00 23.56 76 PRO A O 1
ATOM 530 N N . LEU A 1 70 ? 9.812 2.191 -6.251 1.00 32.30 77 LEU A N 1
ATOM 531 C CA . LEU A 1 70 ? 10.820 1.873 -7.260 1.00 30.04 77 LEU A CA 1
ATOM 532 C C . LEU A 1 70 ? 10.264 1.131 -8.472 1.00 31.44 77 LEU A C 1
ATOM 533 O O . LEU A 1 70 ? 10.641 1.492 -9.601 1.00 28.19 77 LEU A O 1
ATOM 538 N N . PRO A 1 71 ? 9.411 0.106 -8.334 1.00 26.63 78 PRO A N 1
ATOM 539 C CA . PRO A 1 71 ? 8.881 -0.542 -9.547 1.00 29.88 78 PRO A CA 1
ATOM 540 C C . PRO A 1 71 ? 8.198 0.413 -10.516 1.00 30.09 78 PRO A C 1
ATOM 541 O O . PRO A 1 71 ? 8.423 0.296 -11.727 1.00 29.77 78 PRO A O 1
ATOM 545 N N . PHE A 1 72 ? 7.377 1.359 -10.038 1.00 28.80 79 PHE A N 1
ATOM 546 C CA . PHE A 1 72 ? 6.763 2.295 -10.979 1.00 24.98 79 PHE A CA 1
ATOM 547 C C . PHE A 1 72 ? 7.795 3.224 -11.600 1.00 27.54 79 PHE A C 1
ATOM 548 O O . PHE A 1 72 ? 7.726 3.515 -12.801 1.00 27.95 79 PHE A O 1
ATOM 556 N N . TYR A 1 73 ? 8.725 3.742 -10.791 1.00 24.82 80 TYR A N 1
ATOM 557 C CA . TYR A 1 73 ? 9.781 4.590 -11.335 1.00 31.23 80 TYR A CA 1
ATOM 558 C C . TYR A 1 73 ? 10.476 3.886 -12.490 1.00 35.45 80 TYR A C 1
ATOM 559 O O . TYR A 1 73 ? 10.668 4.466 -13.566 1.00 35.95 80 TYR A O 1
ATOM 568 N N . THR A 1 74 ? 10.810 2.608 -12.296 1.00 30.83 81 THR A N 1
ATOM 569 C CA . THR A 1 74 ? 11.495 1.840 -13.327 1.00 23.00 81 THR A CA 1
ATOM 570 C C . THR A 1 74 ? 10.625 1.696 -14.567 1.00 27.23 81 THR A C 1
ATOM 571 O O . THR A 1 74 ? 11.113 1.789 -15.699 1.00 32.84 81 THR A O 1
ATOM 575 N N . LEU A 1 75 ? 9.328 1.484 -14.377 1.00 34.57 82 LEU A N 1
ATOM 576 C CA . LEU A 1 75 ? 8.448 1.384 -15.529 1.00 25.24 82 LEU A CA 1
ATOM 577 C C . LEU A 1 75 ? 8.334 2.720 -16.254 1.00 39.41 82 LEU A C 1
ATOM 578 O O . LEU A 1 75 ? 8.357 2.767 -17.490 1.00 35.11 82 LEU A O 1
ATOM 583 N N . ALA A 1 76 ? 8.229 3.818 -15.504 1.00 34.10 83 ALA A N 1
ATOM 584 C CA . ALA A 1 76 ? 7.958 5.111 -16.127 1.00 28.70 83 ALA A CA 1
ATOM 585 C C . ALA A 1 76 ? 9.100 5.543 -17.042 1.00 27.00 83 ALA A C 1
ATOM 586 O O . ALA A 1 76 ? 8.865 6.153 -18.090 1.00 24.05 83 ALA A O 1
ATOM 588 N N . LYS A 1 77 ? 10.340 5.238 -16.659 1.00 29.69 84 LYS A N 1
ATOM 589 C CA . LYS A 1 77 ? 11.517 5.502 -17.483 1.00 29.93 84 LYS A CA 1
ATOM 590 C C . LYS A 1 77 ? 11.319 5.041 -18.921 1.00 32.32 84 LYS A C 1
ATOM 591 O O . LYS A 1 77 ? 11.694 5.746 -19.862 1.00 31.34 84 LYS A O 1
ATOM 597 N N . GLU A 1 78 ? 10.721 3.860 -19.096 1.00 42.78 85 GLU A N 1
ATOM 598 C CA . GLU A 1 78 ? 10.491 3.309 -20.426 1.00 37.36 85 GLU A CA 1
ATOM 599 C C . GLU A 1 78 ? 9.302 3.936 -21.142 1.00 36.70 85 GLU A C 1
ATOM 600 O O . GLU A 1 78 ? 9.201 3.808 -22.367 1.00 37.79 85 GLU A O 1
ATOM 606 N N . LEU A 1 79 ? 8.401 4.605 -20.423 1.00 36.04 86 LEU A N 1
ATOM 607 C CA . LEU A 1 79 ? 7.133 5.021 -21.009 1.00 34.03 86 LEU A CA 1
ATOM 608 C C . LEU A 1 79 ? 7.056 6.502 -21.350 1.00 39.84 86 LEU A C 1
ATOM 609 O O . LEU A 1 79 ? 6.055 6.918 -21.943 1.00 37.25 86 LEU A O 1
ATOM 614 N N . TYR A 1 80 ? 8.056 7.305 -20.995 1.00 38.48 87 TYR A N 1
ATOM 615 C CA . TYR A 1 80 ? 8.017 8.705 -21.386 1.00 34.23 87 TYR A CA 1
ATOM 616 C C . TYR A 1 80 ? 7.945 8.826 -22.901 1.00 38.50 87 TYR A C 1
ATOM 617 O O . TYR A 1 80 ? 8.615 8.071 -23.619 1.00 30.36 87 TYR A O 1
ATOM 626 N N . PRO A 1 81 ? 7.159 9.770 -23.415 1.00 38.79 88 PRO A N 1
ATOM 627 C CA . PRO A 1 81 ? 7.077 9.963 -24.865 1.00 36.62 88 PRO A CA 1
ATOM 628 C C . PRO A 1 81 ? 8.451 10.201 -25.470 1.00 28.54 88 PRO A C 1
ATOM 629 O O . PRO A 1 81 ? 9.360 10.722 -24.820 1.00 32.79 88 PRO A O 1
ATOM 633 N N . GLY A 1 82 ? 8.602 9.786 -26.723 1.00 30.93 89 GLY A N 1
ATOM 634 C CA . GLY A 1 82 ? 9.868 9.838 -27.410 1.00 40.08 89 GLY A CA 1
ATOM 635 C C . GLY A 1 82 ? 10.577 8.504 -27.530 1.00 29.34 89 GLY A C 1
ATOM 636 O O . GLY A 1 82 ? 11.494 8.381 -28.347 1.00 39.22 89 GLY A O 1
ATOM 637 N N . ASN A 1 83 ? 10.191 7.506 -26.734 1.00 26.93 90 ASN A N 1
ATOM 638 C CA . ASN A 1 83 ? 10.819 6.197 -26.870 1.00 24.19 90 ASN A CA 1
ATOM 639 C C . ASN A 1 83 ? 10.270 5.422 -28.059 1.00 23.78 90 ASN A C 1
ATOM 640 O O . ASN A 1 83 ? 11.012 4.672 -28.702 1.00 24.05 90 ASN A O 1
ATOM 645 N N . PHE A 1 84 ? 8.983 5.587 -28.368 1.00 22.96 91 PHE A N 1
ATOM 646 C CA . PHE A 1 84 ? 8.309 4.763 -29.360 1.00 21.25 91 PHE A CA 1
ATOM 647 C C . PHE A 1 84 ? 7.801 5.587 -30.532 1.00 24.10 91 PHE A C 1
ATOM 648 O O . PHE A 1 84 ? 7.584 6.798 -30.434 1.00 27.66 91 PHE A O 1
ATOM 656 N N . ARG A 1 85 ? 7.608 4.893 -31.640 1.00 23.76 92 ARG A N 1
ATOM 657 C CA . ARG A 1 85 ? 6.957 5.329 -32.866 1.00 20.71 92 ARG A CA 1
ATOM 658 C C . ARG A 1 85 ? 5.492 4.914 -32.848 1.00 19.30 92 ARG A C 1
ATOM 659 O O . ARG A 1 85 ? 5.193 3.758 -32.524 1.00 20.32 92 ARG A O 1
ATOM 667 N N . PRO A 1 86 ? 4.555 5.804 -33.183 1.00 18.49 93 PRO A N 1
ATOM 668 C CA . PRO A 1 86 ? 3.150 5.388 -33.259 1.00 17.65 93 PRO A CA 1
ATOM 669 C C . PRO A 1 86 ? 2.955 4.284 -34.288 1.00 17.53 93 PRO A C 1
ATOM 670 O O . PRO A 1 86 ? 3.716 4.155 -35.248 1.00 18.38 93 PRO A O 1
ATOM 674 N N . SER A 1 87 ? 1.924 3.474 -34.061 1.00 16.90 94 SER A N 1
ATOM 675 C CA . SER A 1 87 ? 1.585 2.363 -34.932 1.00 17.23 94 SER A CA 1
ATOM 676 C C . SER A 1 87 ? 0.762 2.844 -36.123 1.00 16.65 94 SER A C 1
ATOM 677 O O . SER A 1 87 ? 0.269 3.972 -36.163 1.00 16.01 94 SER A O 1
ATOM 680 N N . LYS A 1 88 ? 0.619 1.960 -37.110 1.00 13.90 95 LYS A N 1
ATOM 681 C CA . LYS A 1 88 ? -0.284 2.242 -38.220 1.00 12.74 95 LYS A CA 1
ATOM 682 C C . LYS A 1 88 ? -1.664 2.643 -37.723 1.00 14.89 95 LYS A C 1
ATOM 683 O O . LYS A 1 88 ? -2.307 3.531 -38.297 1.00 14.56 95 LYS A O 1
ATOM 689 N N . PHE A 1 89 ? -2.152 1.981 -36.675 1.00 11.76 96 PHE A N 1
ATOM 690 C CA . PHE A 1 89 ? -3.469 2.343 -36.173 1.00 10.70 96 PHE A CA 1
ATOM 691 C C . PHE A 1 89 ? -3.480 3.757 -35.610 1.00 11.57 96 PHE A C 1
ATOM 692 O O . PHE A 1 89 ? -4.452 4.494 -35.801 1.00 10.66 96 PHE A O 1
ATOM 700 N N . HIS A 1 90 ? -2.436 4.144 -34.870 1.00 11.17 97 HIS A N 1
ATOM 701 C CA . HIS A 1 90 ? -2.384 5.515 -34.373 1.00 10.22 97 HIS A CA 1
ATOM 702 C C . HIS A 1 90 ? -2.458 6.508 -35.525 1.00 13.38 97 HIS A C 1
ATOM 703 O O . HIS A 1 90 ? -3.121 7.546 -35.423 1.00 15.40 97 HIS A O 1
ATOM 710 N N . TYR A 1 91 ? -1.774 6.210 -36.632 1.00 11.99 98 TYR A N 1
ATOM 711 C CA . TYR A 1 91 ? -1.807 7.108 -37.776 1.00 13.79 98 TYR A CA 1
ATOM 712 C C . TYR A 1 91 ? -3.154 7.084 -38.494 1.00 14.31 98 TYR A C 1
ATOM 713 O O . TYR A 1 91 ? -3.501 8.068 -39.153 1.00 17.22 98 TYR A O 1
ATOM 722 N N . LEU A 1 92 ? -3.921 5.992 -38.377 1.00 11.99 99 LEU A N 1
ATOM 723 C CA . LEU A 1 92 ? -5.293 5.998 -38.880 1.00 13.75 99 LEU A CA 1
ATOM 724 C C . LEU A 1 92 ? -6.118 7.079 -38.189 1.00 13.63 99 LEU A C 1
ATOM 725 O O . LEU A 1 92 ? -6.936 7.752 -38.828 1.00 12.07 99 LEU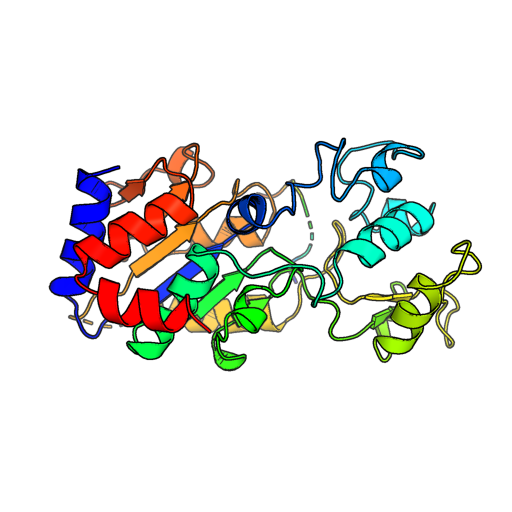 A O 1
ATOM 730 N N . LEU A 1 93 ? -5.909 7.273 -36.883 1.00 12.38 100 LEU A N 1
ATOM 731 C CA . LEU A 1 93 ? -6.617 8.352 -36.195 1.00 12.55 100 LEU A CA 1
ATOM 732 C C . LEU A 1 93 ? -6.267 9.706 -36.802 1.00 14.42 100 LEU A C 1
ATOM 733 O O . LEU A 1 93 ? -7.144 10.560 -36.978 1.00 12.90 100 LEU A O 1
ATOM 738 N N . LYS A 1 94 ? -4.992 9.914 -37.144 1.00 13.66 101 LYS A N 1
ATOM 739 C CA . LYS A 1 94 ? -4.586 11.158 -37.792 1.00 16.00 101 LYS A CA 1
ATOM 740 C C . LYS A 1 94 ? -5.224 11.283 -39.170 1.00 17.13 101 LYS A C 1
ATOM 741 O O . LYS A 1 94 ? -5.615 12.382 -39.583 1.00 16.39 101 LYS A O 1
ATOM 747 N N . LEU A 1 95 ? -5.357 10.166 -39.890 1.00 14.30 102 LEU A N 1
ATOM 748 C CA . LEU A 1 95 ? -5.999 10.220 -41.197 1.00 17.76 102 LEU A CA 1
ATOM 749 C C . LEU A 1 95 ? -7.477 10.576 -41.070 1.00 15.94 102 LEU A C 1
ATOM 750 O O . LEU A 1 95 ? -7.994 11.372 -41.864 1.00 15.86 102 LEU A O 1
ATOM 755 N N . PHE A 1 96 ? -8.168 10.020 -40.068 1.00 13.62 103 PHE A N 1
ATOM 756 C CA . PHE A 1 96 ? -9.567 10.394 -39.854 1.00 15.18 103 PHE A CA 1
ATOM 757 C C . PHE A 1 96 ? -9.697 11.877 -39.530 1.00 17.67 103 PHE A C 1
ATOM 758 O O . PHE A 1 96 ? -10.653 12.534 -39.962 1.00 17.75 103 PHE A O 1
ATOM 766 N N . GLN A 1 97 ? -8.749 12.419 -38.761 1.00 16.61 104 GLN A N 1
ATOM 767 C CA . GLN A 1 97 ? -8.752 13.849 -38.462 1.00 16.62 104 GLN A CA 1
ATOM 768 C C . GLN A 1 97 ? -8.537 14.672 -39.729 1.00 18.50 104 GLN A C 1
ATOM 769 O O . GLN A 1 97 ? -9.277 15.630 -39.994 1.00 19.18 104 GLN A O 1
ATOM 775 N N . ASP A 1 98 ? -7.538 14.297 -40.542 1.00 20.37 105 ASP A N 1
ATOM 776 C CA . ASP A 1 98 ? -7.308 14.975 -41.817 1.00 26.02 105 ASP A CA 1
ATOM 777 C C . ASP A 1 98 ? -8.559 14.994 -42.684 1.00 30.99 105 ASP A C 1
ATOM 778 O O . ASP A 1 98 ? -8.798 15.965 -43.412 1.00 28.16 105 ASP A O 1
ATOM 783 N N . LYS A 1 99 ? -9.351 13.928 -42.639 1.00 20.99 106 LYS A N 1
ATOM 784 C CA . LYS A 1 99 ? -10.571 13.815 -43.424 1.00 23.09 106 LYS A CA 1
ATOM 785 C C . LYS A 1 99 ? -11.775 14.448 -42.736 1.00 25.35 106 LYS A C 1
ATOM 786 O O . LYS A 1 99 ? -12.877 14.405 -43.293 1.00 26.90 106 LYS A O 1
ATOM 792 N N . ASP A 1 100 ? -11.585 15.019 -41.541 1.00 20.63 107 ASP A N 1
ATOM 793 C CA . ASP A 1 100 ? -12.636 15.712 -40.787 1.00 22.40 107 ASP A CA 1
ATOM 794 C C . ASP A 1 100 ? -13.752 14.766 -40.341 1.00 23.15 107 ASP A C 1
ATOM 795 O O . ASP A 1 100 ? -14.915 15.167 -40.239 1.00 21.44 107 ASP A O 1
ATOM 800 N N . VAL A 1 101 ? -13.418 13.509 -40.048 1.00 16.40 108 VAL A N 1
ATOM 801 C CA . VAL A 1 101 ? -14.406 12.563 -39.549 1.00 15.26 108 VAL A CA 1
ATOM 802 C C . VAL A 1 101 ? -14.008 11.989 -38.189 1.00 18.05 108 VAL A C 1
ATOM 803 O O . VAL A 1 101 ? -14.480 10.923 -37.808 1.00 16.06 108 VAL A O 1
ATOM 807 N N . LEU A 1 102 ? -13.153 12.686 -37.444 1.00 18.09 109 LEU A N 1
ATOM 808 C CA . LEU A 1 102 ? -12.769 12.278 -36.095 1.00 14.76 109 LEU A CA 1
ATOM 809 C C . LEU A 1 102 ? -13.458 13.204 -35.105 1.00 19.07 109 LEU A C 1
ATOM 810 O O . LEU A 1 102 ? -13.130 14.394 -35.036 1.00 18.01 109 LEU A O 1
ATOM 815 N N . LYS A 1 103 ? -14.408 12.658 -34.339 1.00 14.81 110 LYS A N 1
ATOM 816 C CA . LYS A 1 103 ? -15.062 13.436 -33.290 1.00 16.02 110 LYS A CA 1
ATOM 817 C C . LYS A 1 103 ? -14.213 13.470 -32.019 1.00 14.21 110 LYS A C 1
ATOM 818 O O . LYS A 1 103 ? -14.047 14.530 -31.400 1.00 12.30 110 LYS A O 1
ATOM 824 N N . ARG A 1 104 ? -13.662 12.326 -31.631 1.00 12.99 111 ARG A N 1
ATOM 825 C CA . ARG A 1 104 ? -12.897 12.191 -30.398 1.00 13.09 111 ARG A CA 1
ATOM 826 C C . ARG A 1 104 ? -12.218 10.831 -30.397 1.00 14.26 111 ARG A C 1
ATOM 827 O O . ARG A 1 104 ? -12.751 9.863 -30.947 1.00 11.12 111 ARG A O 1
A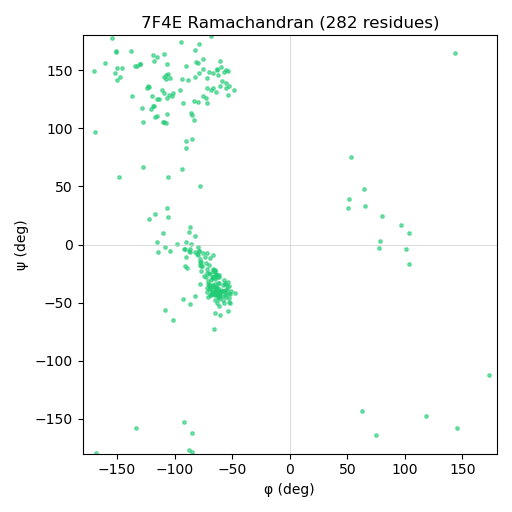TOM 835 N N . VAL A 1 105 ? -11.049 10.761 -29.761 1.00 10.30 112 VAL A N 1
ATOM 836 C CA . VAL A 1 105 ? -10.475 9.489 -29.334 1.00 10.56 112 VAL A CA 1
ATOM 837 C C . VAL A 1 105 ? -10.342 9.511 -27.817 1.00 13.31 112 VAL A C 1
ATOM 838 O O . VAL A 1 105 ? -9.667 10.382 -27.252 1.00 13.18 112 VAL A O 1
ATOM 842 N N . TYR A 1 106 ? -11.030 8.585 -27.165 1.00 8.90 113 TYR A N 1
ATOM 843 C CA . TYR A 1 106 ? -10.873 8.329 -25.741 1.00 9.83 113 TYR A CA 1
ATOM 844 C C . TYR A 1 106 ? -9.842 7.225 -25.597 1.00 11.61 113 TYR A C 1
ATOM 845 O O . TYR A 1 106 ? -10.042 6.131 -26.131 1.00 10.74 113 TYR A O 1
ATOM 854 N N . THR A 1 107 ? -8.750 7.494 -24.881 1.00 9.46 114 THR 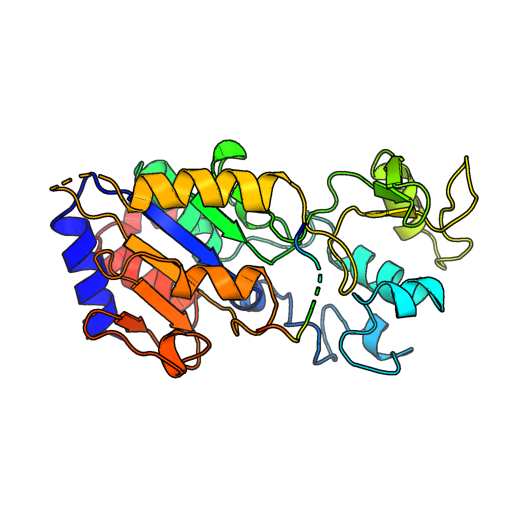A N 1
ATOM 855 C CA . THR A 1 107 ? -7.688 6.512 -24.732 1.00 7.52 114 THR A CA 1
ATOM 856 C C . THR A 1 107 ? -7.428 6.186 -23.266 1.00 16.50 114 THR A C 1
ATOM 857 O O . THR A 1 107 ? -7.392 7.077 -22.410 1.00 9.80 114 THR A O 1
ATOM 861 N N . GLN A 1 108 ? -7.276 4.890 -22.992 1.00 9.90 115 GLN A N 1
ATOM 862 C CA . GLN A 1 108 ? -6.842 4.375 -21.701 1.00 13.88 115 GLN A CA 1
ATOM 863 C C . GLN A 1 108 ? -5.329 4.310 -21.592 1.00 9.53 115 GLN A C 1
ATOM 864 O O . GLN A 1 108 ? -4.812 3.931 -20.536 1.00 11.00 115 GLN A O 1
ATOM 870 N N . ASN A 1 109 ? -4.613 4.637 -22.660 1.00 11.08 116 ASN A N 1
ATOM 871 C CA . ASN A 1 109 ? -3.169 4.478 -22.673 1.00 11.27 116 ASN A CA 1
ATOM 872 C C . ASN A 1 109 ? -2.499 5.743 -22.168 1.00 10.91 116 ASN A C 1
ATOM 873 O O . ASN A 1 109 ? -3.049 6.842 -22.271 1.00 12.94 116 ASN A O 1
ATOM 878 N N . ILE A 1 110 ? -1.291 5.580 -21.624 1.00 10.53 117 ILE A N 1
ATOM 879 C CA . ILE A 1 110 ? -0.493 6.709 -21.160 1.00 14.13 117 ILE A CA 1
ATOM 880 C C . ILE A 1 110 ? 0.726 6.932 -22.043 1.00 17.19 117 ILE A C 1
ATOM 881 O O . ILE A 1 110 ? 1.611 7.720 -21.688 1.00 16.11 117 ILE A O 1
ATOM 886 N N . ASP A 1 111 ? 0.805 6.249 -23.181 1.00 14.97 118 ASP A N 1
ATOM 887 C CA . ASP A 1 111 ? 1.962 6.396 -24.052 1.00 15.05 118 ASP A CA 1
ATOM 888 C C . ASP A 1 111 ? 1.883 7.640 -24.924 1.00 14.84 118 ASP A C 1
ATOM 889 O O . ASP A 1 111 ? 2.877 7.983 -25.574 1.00 15.44 118 ASP A O 1
ATOM 894 N N . THR A 1 112 ? 0.736 8.330 -24.923 1.00 15.24 119 THR A N 1
ATOM 895 C CA . THR A 1 112 ? 0.497 9.545 -25.712 1.00 12.50 119 THR A CA 1
ATOM 896 C C . THR A 1 112 ? 0.869 9.377 -27.184 1.00 14.76 119 THR A C 1
ATOM 897 O O . THR A 1 112 ? 1.234 10.340 -27.858 1.00 15.50 119 THR A O 1
ATOM 901 N N . LEU A 1 113 ? 0.728 8.166 -27.719 1.00 14.07 120 LEU A N 1
ATOM 902 C CA . LEU A 1 113 ? 1.040 7.966 -29.128 1.00 13.06 120 LEU A CA 1
ATOM 903 C C . LEU A 1 113 ? -0.046 8.488 -30.064 1.00 13.90 120 LEU A C 1
ATOM 904 O O . LEU A 1 113 ? 0.242 8.704 -31.248 1.00 17.38 120 LEU A O 1
ATOM 909 N N . GLU A 1 114 ? -1.272 8.712 -29.575 1.00 12.99 121 GLU A N 1
ATOM 910 C CA . GLU A 1 114 ? -2.250 9.442 -30.380 1.00 15.86 121 GLU A CA 1
ATOM 911 C C . GLU A 1 114 ? -1.746 10.847 -30.683 1.00 14.68 121 GLU A C 1
ATOM 912 O O . GLU A 1 114 ? -1.691 11.270 -31.845 1.00 14.36 121 GLU A O 1
ATOM 918 N N . ARG A 1 115 ? -1.365 11.581 -29.633 1.00 14.75 122 ARG A N 1
ATOM 919 C CA . ARG A 1 115 ? -0.758 12.898 -29.792 1.00 17.74 122 ARG A CA 1
ATOM 920 C C . ARG A 1 115 ? 0.465 12.839 -30.696 1.00 19.47 122 ARG A C 1
ATOM 921 O O . ARG A 1 115 ? 0.651 13.694 -31.571 1.00 18.28 122 ARG A O 1
ATOM 929 N N . GLN A 1 116 ? 1.326 11.842 -30.486 1.00 17.60 123 GLN A N 1
ATOM 930 C CA . GLN A 1 116 ? 2.572 11.773 -31.233 1.00 22.21 123 GLN A CA 1
ATOM 931 C C . GLN A 1 116 ? 2.343 11.434 -32.698 1.00 24.67 123 GLN A C 1
ATOM 932 O O . GLN A 1 116 ? 3.172 11.793 -33.544 1.00 21.49 123 GLN A O 1
ATOM 938 N N . ALA A 1 117 ? 1.232 10.770 -33.019 1.00 17.73 124 ALA A N 1
ATOM 939 C CA . ALA A 1 117 ? 0.837 10.556 -34.403 1.00 15.09 124 ALA A CA 1
ATOM 940 C C . ALA A 1 117 ? 0.261 11.809 -35.048 1.00 15.25 124 ALA A C 1
ATOM 941 O O . ALA A 1 117 ? -0.007 11.797 -36.255 1.00 18.86 124 ALA A O 1
ATOM 943 N N . GLY A 1 118 ? 0.041 12.870 -34.279 1.00 22.61 125 GLY A N 1
ATOM 944 C CA . GLY A 1 118 ? -0.461 14.115 -34.815 1.00 27.23 125 GLY A CA 1
ATOM 945 C C . GLY A 1 118 ? -1.924 14.411 -34.566 1.00 22.49 125 GLY A C 1
ATOM 946 O O . GLY A 1 118 ? -2.450 15.359 -35.159 1.00 24.80 125 GLY A O 1
ATOM 947 N N . VAL A 1 119 ? -2.606 13.642 -33.718 1.00 17.44 126 VAL A N 1
ATOM 948 C CA . VAL A 1 119 ? -3.988 13.977 -33.399 1.00 20.53 126 VAL A CA 1
ATOM 949 C C . VAL A 1 119 ? -4.000 15.224 -32.524 1.00 24.31 126 VAL A C 1
ATOM 950 O O . VAL A 1 119 ? -3.208 15.343 -31.578 1.00 18.32 126 VAL A O 1
ATOM 954 N N . LYS A 1 120 ? -4.892 16.163 -32.846 1.00 20.90 127 LYS A N 1
ATOM 955 C CA . LYS A 1 120 ? -4.963 17.434 -32.133 1.00 30.05 127 LYS A CA 1
ATOM 956 C C . LYS A 1 120 ? -5.408 17.234 -30.687 1.00 22.67 127 LYS A C 1
ATOM 957 O O . LYS A 1 120 ? -6.221 16.359 -30.376 1.00 18.51 127 LYS A O 1
ATOM 963 N N . ASP A 1 121 ? -4.889 18.098 -29.805 1.00 20.33 128 ASP A N 1
ATOM 964 C CA . ASP A 1 121 ? -5.195 18.007 -28.378 1.00 19.10 128 ASP A CA 1
ATOM 965 C C . ASP A 1 121 ? -6.695 18.045 -28.122 1.00 20.55 128 ASP A C 1
ATOM 966 O O . ASP A 1 121 ? -7.200 17.342 -27.238 1.00 18.00 128 ASP A O 1
ATOM 971 N N . ASP A 1 122 ? -7.415 18.877 -28.880 1.00 17.39 129 ASP A N 1
ATOM 972 C CA . ASP A 1 122 ? -8.862 19.005 -28.733 1.00 23.42 129 ASP A CA 1
ATOM 973 C C . ASP A 1 122 ? -9.592 17.679 -28.900 1.00 14.68 129 ASP A C 1
ATOM 974 O O . ASP A 1 122 ? -10.667 17.487 -28.314 1.00 16.89 129 ASP A O 1
ATOM 979 N N . LEU A 1 123 ? -9.057 16.776 -29.713 1.00 18.93 130 LEU A N 1
ATOM 980 C CA . LEU A 1 123 ? -9.758 15.550 -30.068 1.00 14.61 130 LEU A CA 1
ATOM 981 C C . LEU A 1 123 ? -9.326 14.352 -29.231 1.00 15.04 130 LEU A C 1
ATOM 982 O O . LEU A 1 123 ? -9.842 13.250 -29.437 1.00 15.60 130 LEU A O 1
ATOM 987 N N . ILE A 1 124 ? -8.406 14.535 -28.288 1.00 12.80 131 ILE A N 1
ATOM 988 C CA . ILE A 1 124 ? -7.893 13.448 -27.463 1.00 11.63 131 ILE A CA 1
ATOM 989 C C . ILE A 1 124 ? -8.413 13.616 -26.046 1.00 16.27 131 ILE A C 1
ATOM 990 O O . ILE A 1 124 ? -8.286 14.694 -25.455 1.00 15.66 131 ILE A O 1
ATOM 995 N N . ILE A 1 125 ? -8.965 12.543 -25.488 1.00 9.47 132 ILE A N 1
ATOM 996 C CA . ILE A 1 125 ? -9.266 12.479 -24.064 1.00 9.09 132 ILE A CA 1
ATOM 997 C C . ILE A 1 125 ? -8.388 11.388 -23.475 1.00 14.60 132 ILE A C 1
ATOM 998 O O . ILE A 1 125 ? -8.581 10.201 -23.758 1.00 11.16 132 ILE A O 1
ATOM 1003 N N . GLU A 1 126 ? -7.410 11.790 -22.672 1.00 14.26 133 GLU A N 1
ATOM 1004 C CA . GLU A 1 126 ? -6.485 10.855 -22.037 1.00 10.18 133 GLU A CA 1
ATOM 1005 C C . GLU A 1 126 ? -7.121 10.474 -20.705 1.00 15.11 133 GLU A C 1
ATOM 1006 O O . GLU A 1 126 ? -6.918 11.127 -19.676 1.00 12.69 133 GLU A O 1
ATOM 1012 N N . ALA A 1 127 ? -7.939 9.417 -20.740 1.00 12.39 134 ALA A N 1
ATOM 1013 C CA . ALA A 1 127 ? -8.809 9.090 -19.614 1.00 11.71 134 ALA A CA 1
ATOM 1014 C C . ALA A 1 127 ? -8.022 8.659 -18.383 1.00 11.88 134 ALA A C 1
ATOM 1015 O O . ALA A 1 127 ? -8.501 8.820 -17.256 1.00 13.17 134 ALA A O 1
ATOM 1017 N N . HIS A 1 128 ? -6.835 8.084 -18.572 1.00 16.38 135 HIS A N 1
ATOM 1018 C CA . HIS A 1 128 ? -5.997 7.663 -17.458 1.00 16.19 135 HIS A CA 1
ATOM 1019 C C . HIS A 1 128 ? -4.799 8.580 -17.266 1.00 14.68 135 HIS A C 1
ATOM 1020 O O . HIS A 1 128 ? -3.744 8.138 -16.799 1.00 15.99 135 HIS A O 1
ATOM 1027 N N . GLY A 1 129 ? -4.957 9.865 -17.590 1.00 11.13 136 GLY A N 1
ATOM 1028 C CA . GLY A 1 129 ? -3.907 10.830 -17.332 1.00 12.97 136 GLY A CA 1
ATOM 1029 C C . GLY A 1 129 ? -2.742 10.719 -18.304 1.00 21.61 136 GLY A C 1
ATOM 1030 O O . GLY A 1 129 ? -2.821 10.086 -19.362 1.00 19.03 136 GLY A O 1
ATOM 1031 N N . SER A 1 130 ? -1.634 11.343 -17.917 1.00 15.85 137 SER A N 1
ATOM 1032 C CA . SER A 1 130 ? -0.442 11.420 -18.759 1.00 16.90 137 SER A CA 1
ATOM 1033 C C . SER A 1 130 ? 0.707 11.942 -17.911 1.00 17.50 137 SER A C 1
ATOM 1034 O O . SER A 1 130 ? 0.546 12.233 -16.722 1.00 20.79 137 SER A O 1
ATOM 1037 N N . PHE A 1 131 ? 1.867 12.079 -18.547 1.00 17.23 138 PHE A N 1
ATOM 1038 C CA . PHE A 1 131 ? 3.054 12.626 -17.909 1.00 16.94 138 PHE A CA 1
ATOM 1039 C C . PHE A 1 131 ? 3.122 14.146 -18.002 1.00 26.41 138 PHE A C 1
ATOM 1040 O O . PHE A 1 131 ? 4.159 14.723 -17.662 1.00 21.85 138 PHE A O 1
ATOM 1048 N N . ALA A 1 132 ? 2.039 14.806 -18.433 1.00 18.66 139 ALA A N 1
ATOM 1049 C CA . ALA A 1 132 ? 2.094 16.248 -18.673 1.00 24.37 139 ALA A CA 1
ATOM 1050 C C . ALA A 1 132 ? 2.381 17.035 -17.398 1.00 25.58 139 ALA A C 1
ATOM 1051 O O . ALA A 1 132 ? 2.917 18.148 -17.466 1.00 25.46 139 ALA A O 1
ATOM 1053 N N . HIS A 1 133 ? 2.029 16.493 -16.234 1.00 18.56 140 HIS A N 1
ATOM 1054 C CA . HIS A 1 133 ? 2.420 17.106 -14.973 1.00 24.30 140 HIS A CA 1
ATOM 1055 C C . HIS A 1 133 ? 2.459 16.035 -13.890 1.00 23.14 140 HIS A C 1
ATOM 1056 O O . HIS A 1 133 ? 2.144 14.865 -14.128 1.00 18.62 140 HIS A O 1
ATOM 1063 N N . CYS A 1 134 ? 2.851 16.455 -12.692 1.00 17.68 141 CYS A N 1
ATOM 1064 C CA . CYS A 1 134 ? 2.961 15.596 -11.525 1.00 16.36 141 CYS A CA 1
ATOM 1065 C C . CYS A 1 134 ? 2.011 16.085 -10.441 1.00 20.70 141 CYS A C 1
ATOM 1066 O O . CYS A 1 134 ? 1.541 17.226 -10.460 1.00 17.67 141 CYS A O 1
ATOM 1069 N N . HIS A 1 135 ? 1.747 15.214 -9.471 1.00 17.11 142 HIS A N 1
ATOM 1070 C CA . HIS A 1 135 ? 0.868 15.581 -8.373 1.00 18.44 142 HIS A CA 1
ATOM 1071 C C . HIS A 1 135 ? 1.288 14.831 -7.121 1.00 20.86 142 HIS A C 1
ATOM 1072 O O . HIS A 1 135 ? 1.830 13.725 -7.192 1.00 18.92 142 HIS A O 1
ATOM 1079 N N . CYS A 1 136 ? 1.008 15.440 -5.974 1.00 18.37 143 CYS A N 1
ATOM 1080 C CA . CYS A 1 136 ? 1.136 14.763 -4.693 1.00 19.26 143 CYS A CA 1
ATOM 1081 C C . CYS A 1 136 ? -0.024 13.793 -4.499 1.00 25.82 143 CYS A C 1
ATOM 1082 O O . CYS A 1 136 ? -1.191 14.177 -4.628 1.00 24.20 143 CYS A O 1
ATOM 1085 N N . ILE A 1 137 ? 0.287 12.533 -4.182 1.00 22.26 144 ILE A N 1
ATOM 1086 C CA . ILE A 1 137 ? -0.782 11.576 -3.913 1.00 25.98 144 ILE A CA 1
ATOM 1087 C C . ILE A 1 137 ? -1.466 11.846 -2.582 1.00 27.16 144 ILE A C 1
ATOM 1088 O O . ILE A 1 137 ? -2.491 11.225 -2.287 1.00 35.66 144 ILE A O 1
ATOM 1093 N N . GLY A 1 138 ? -0.941 12.773 -1.784 1.00 26.03 145 GLY A N 1
ATOM 1094 C CA . GLY A 1 138 ? -1.619 13.216 -0.581 1.00 41.89 145 GLY A CA 1
ATOM 1095 C C . GLY A 1 138 ? -2.320 14.548 -0.766 1.00 43.26 145 GLY A C 1
ATOM 1096 O O . GLY A 1 138 ? -3.551 14.615 -0.710 1.00 56.13 145 GLY A O 1
ATOM 1097 N N . CYS A 1 139 ? -1.544 15.613 -1.005 1.00 41.29 146 CYS A N 1
ATOM 1098 C CA . CYS A 1 139 ? -2.116 16.953 -1.143 1.00 44.91 146 CYS A CA 1
ATOM 1099 C C . CYS A 1 139 ? -2.988 17.072 -2.384 1.00 40.66 146 CYS A C 1
ATOM 1100 O O . CYS A 1 139 ? -3.974 17.817 -2.392 1.00 45.51 146 CYS A O 1
ATOM 1103 N N . GLY A 1 140 ? -2.619 16.383 -3.457 1.00 24.13 147 GLY A N 1
ATOM 1104 C CA . GLY A 1 140 ? -3.107 16.761 -4.763 1.00 25.30 147 GLY A CA 1
ATOM 1105 C C . GLY A 1 140 ? -2.421 17.970 -5.369 1.00 23.58 147 GLY A C 1
ATOM 1106 O O . GLY A 1 140 ? -2.734 18.328 -6.514 1.00 27.43 147 GLY A O 1
ATOM 1107 N N . LYS A 1 141 ? -1.499 18.612 -4.642 1.00 26.71 148 LYS A N 1
ATOM 1108 C CA . LYS A 1 141 ? -0.716 19.713 -5.197 1.00 21.09 148 LYS A CA 1
ATOM 1109 C C . LYS A 1 141 ? -0.049 19.301 -6.504 1.00 23.01 148 LYS A C 1
ATOM 1110 O O . LYS A 1 141 ? 0.502 18.206 -6.616 1.00 20.31 148 LYS A O 1
ATOM 1116 N N . VAL A 1 142 ? -0.096 20.200 -7.495 1.00 27.94 149 VAL A N 1
ATOM 1117 C CA . VAL A 1 142 ? 0.435 19.950 -8.834 1.00 22.82 149 VAL A CA 1
ATOM 1118 C C . VAL A 1 142 ? 1.872 20.451 -8.925 1.00 25.27 149 VAL A C 1
ATOM 1119 O O . VAL A 1 142 ? 2.218 21.494 -8.357 1.00 22.32 149 VAL A O 1
ATOM 1123 N N . TYR A 1 143 ? 2.708 19.708 -9.651 1.00 18.24 150 TYR A N 1
ATOM 1124 C CA . TYR A 1 143 ? 4.116 20.001 -9.870 1.00 23.40 150 TYR A CA 1
ATOM 1125 C C . TYR A 1 143 ? 4.453 19.865 -11.346 1.00 25.21 150 TYR A C 1
ATOM 1126 O O . TYR A 1 143 ? 3.793 19.112 -12.064 1.00 22.55 150 TYR A O 1
ATOM 1135 N N . PRO A 1 144 ? 5.476 20.575 -11.824 1.00 22.47 151 PRO A N 1
ATOM 1136 C CA . PRO A 1 144 ? 5.943 20.343 -13.189 1.00 21.38 151 PRO A CA 1
ATOM 1137 C C . PRO A 1 144 ? 6.473 18.938 -13.336 1.00 24.51 151 PRO A C 1
ATOM 1138 O O . PRO A 1 144 ? 6.968 18.332 -12.365 1.00 26.17 151 PRO A O 1
ATOM 1142 N N . PRO A 1 145 ? 6.395 18.361 -14.538 1.00 24.79 152 PRO A N 1
ATOM 1143 C CA . PRO A 1 145 ? 6.875 16.981 -14.721 1.00 30.22 152 PRO A CA 1
ATOM 1144 C C . PRO A 1 145 ? 8.373 16.822 -14.548 1.00 28.75 152 PRO A C 1
ATOM 1145 O O . PRO A 1 145 ? 8.822 15.710 -14.240 1.00 24.17 152 PRO A O 1
ATOM 1149 N N . GLN A 1 146 ? 9.161 17.890 -14.711 1.00 23.52 153 GLN A N 1
ATOM 1150 C CA . GLN A 1 146 ? 10.611 17.745 -14.652 1.00 29.81 153 GLN A CA 1
ATOM 1151 C C . GLN A 1 146 ? 11.083 17.292 -13.274 1.00 37.14 153 GLN A C 1
ATOM 1152 O O . GLN A 1 146 ? 12.138 16.655 -13.168 1.00 42.44 153 GLN A O 1
ATOM 1158 N N . VAL A 1 147 ? 10.318 17.586 -12.213 1.00 42.11 154 VAL A N 1
ATOM 1159 C CA . VAL A 1 147 ? 10.737 17.193 -10.866 1.00 35.97 154 VAL A CA 1
ATOM 1160 C C . VAL A 1 147 ? 10.939 15.684 -10.806 1.00 43.20 154 VAL A C 1
ATOM 1161 O O . VAL A 1 147 ? 11.827 15.184 -10.105 1.00 49.69 154 VAL A O 1
ATOM 1165 N N . PHE A 1 148 ? 10.120 14.943 -11.552 1.00 35.80 155 PHE A N 1
ATOM 1166 C CA . PHE A 1 148 ? 10.098 13.490 -11.593 1.00 35.23 155 PHE A CA 1
ATOM 1167 C C . PHE A 1 148 ? 10.991 12.946 -12.699 1.00 30.49 155 PHE A C 1
ATOM 1168 O O . PHE A 1 148 ? 11.762 12.008 -12.474 1.00 33.97 155 PHE A O 1
ATOM 1176 N N . LYS A 1 149 ? 10.879 13.523 -13.901 1.00 32.03 156 LYS A N 1
ATOM 1177 C CA . LYS A 1 149 ? 11.658 13.054 -15.043 1.00 33.07 156 LYS A CA 1
ATOM 1178 C C . LYS A 1 149 ? 13.151 13.070 -14.752 1.00 38.21 156 LYS A C 1
ATOM 1179 O O . LYS A 1 149 ? 13.884 12.196 -15.231 1.00 47.96 156 LYS A O 1
ATOM 1185 N N . SER A 1 150 ? 13.619 14.038 -13.959 1.00 36.62 157 SER A N 1
ATOM 1186 C CA . SER A 1 150 ? 15.048 14.131 -13.683 1.00 47.09 157 SER A CA 1
ATOM 1187 C C . SER A 1 150 ? 15.521 12.981 -12.798 1.00 47.47 157 SER A C 1
ATOM 1188 O O . SER A 1 150 ? 16.616 12.445 -13.006 1.00 42.88 157 SER A O 1
ATOM 1191 N N . LYS A 1 151 ? 14.710 12.580 -11.812 1.00 45.47 158 LYS A N 1
ATOM 1192 C CA . LYS A 1 151 ? 15.065 11.415 -11.002 1.00 46.87 158 LYS A CA 1
ATOM 1193 C C . LYS A 1 151 ? 15.136 10.138 -11.829 1.00 37.65 158 LYS A C 1
ATOM 1194 O O . LYS A 1 151 ? 15.874 9.214 -11.473 1.00 46.82 158 LYS A O 1
ATOM 1200 N N . LEU A 1 152 ? 14.384 10.059 -12.928 1.00 36.51 159 LEU A N 1
ATOM 1201 C CA . LEU A 1 152 ? 14.371 8.825 -13.702 1.00 38.79 159 LEU A CA 1
ATOM 1202 C C . LEU A 1 152 ? 15.706 8.525 -14.360 1.00 50.42 159 LEU A C 1
ATOM 1203 O O . LEU A 1 152 ? 15.959 7.368 -14.712 1.00 52.54 159 LEU A O 1
ATOM 1208 N N . ALA A 1 153 ? 16.553 9.531 -14.549 1.00 49.28 160 ALA A N 1
ATOM 1209 C CA . ALA A 1 153 ? 17.818 9.349 -15.244 1.00 49.56 160 ALA A CA 1
ATOM 1210 C C . ALA A 1 153 ? 18.951 8.926 -14.322 1.00 47.53 160 ALA A C 1
ATOM 1211 O O . ALA A 1 153 ? 20.045 8.624 -14.809 1.00 56.74 160 ALA A O 1
ATOM 1213 N N . GLU A 1 154 ? 18.716 8.885 -13.015 1.00 50.83 161 GLU A N 1
ATOM 1214 C CA . GLU A 1 154 ? 19.785 8.664 -12.055 1.00 39.92 161 GLU A CA 1
ATOM 1215 C C . GLU A 1 154 ? 20.091 7.179 -11.913 1.00 54.26 161 GLU A C 1
ATOM 1216 O O . GLU A 1 154 ? 19.195 6.333 -11.984 1.00 46.69 161 GLU A O 1
ATOM 1222 N N . HIS A 1 155 ? 21.369 6.869 -11.726 1.00 51.83 162 HIS A N 1
ATOM 1223 C CA . HIS A 1 155 ? 21.823 5.495 -11.512 1.00 59.22 162 HIS A CA 1
ATOM 1224 C C . HIS A 1 155 ? 22.446 5.368 -10.136 1.00 55.67 162 HIS A C 1
ATOM 1225 O O . HIS A 1 155 ? 23.541 5.914 -9.902 1.00 59.53 162 HIS A O 1
ATOM 1232 N N . PRO A 1 156 ? 21.800 4.668 -9.198 1.00 52.60 163 PRO A N 1
ATOM 1233 C CA . PRO A 1 156 ? 20.463 4.101 -9.429 1.00 63.33 163 PRO A CA 1
ATOM 1234 C C . PRO A 1 156 ? 19.341 5.092 -9.095 1.00 55.49 163 PRO A C 1
ATOM 1235 O O . PRO A 1 156 ? 19.630 6.239 -8.748 1.00 49.69 163 PRO A O 1
ATOM 1239 N N . ILE A 1 157 ? 18.086 4.663 -9.209 1.00 54.99 164 ILE A N 1
ATOM 1240 C CA . ILE A 1 157 ? 16.945 5.497 -8.844 1.00 48.17 164 ILE A CA 1
ATOM 1241 C C . ILE A 1 157 ? 16.692 5.322 -7.351 1.00 48.36 164 ILE A C 1
ATOM 1242 O O . ILE A 1 157 ? 16.304 4.243 -6.896 1.00 54.58 164 ILE A O 1
ATOM 1247 N N . LYS A 1 158 ? 16.912 6.391 -6.591 1.00 55.17 165 LYS A N 1
ATOM 1248 C CA . LYS A 1 158 ? 16.740 6.385 -5.146 1.00 53.20 165 LYS A CA 1
ATOM 1249 C C . LYS A 1 158 ? 16.349 7.790 -4.702 1.00 58.80 165 LYS A C 1
ATOM 1250 O O . LYS A 1 158 ? 16.444 8.750 -5.471 1.00 63.07 165 LYS A O 1
ATOM 1256 N N . ASP A 1 159 ? 15.884 7.898 -3.455 1.00 54.91 166 ASP A N 1
ATOM 1257 C CA . ASP A 1 159 ? 15.364 9.150 -2.889 1.00 64.01 166 ASP A CA 1
ATOM 1258 C C . ASP A 1 159 ? 14.277 9.751 -3.789 1.00 61.96 166 ASP A C 1
ATOM 1259 O O . ASP A 1 159 ? 14.475 10.740 -4.497 1.00 62.00 166 ASP A O 1
ATOM 1264 N N . PHE A 1 160 ? 13.108 9.118 -3.722 1.00 49.84 167 PHE A N 1
ATOM 1265 C CA . PHE A 1 160 ? 11.981 9.462 -4.582 1.00 37.77 167 PHE A CA 1
ATOM 1266 C C . PHE A 1 160 ? 11.391 10.825 -4.218 1.00 34.73 167 PHE A C 1
ATOM 1267 O O . PHE A 1 160 ? 11.405 11.240 -3.057 1.00 43.19 167 PHE A O 1
ATOM 1275 N N . VAL A 1 161 ? 10.868 11.517 -5.240 1.00 30.64 168 VAL A N 1
ATOM 1276 C CA . VAL A 1 161 ? 10.366 12.882 -5.079 1.00 36.97 168 VAL A CA 1
ATOM 1277 C C . VAL A 1 161 ? 9.221 12.927 -4.078 1.00 28.86 168 VAL A C 1
ATOM 1278 O O . VAL A 1 161 ? 8.309 12.091 -4.107 1.00 26.12 168 VAL A O 1
ATOM 1282 N N . LYS A 1 162 ? 9.245 13.927 -3.198 1.00 36.59 169 LYS A N 1
ATOM 1283 C CA . LYS A 1 162 ? 8.215 14.081 -2.179 1.00 29.09 169 LYS A CA 1
ATOM 1284 C C . LYS A 1 162 ? 7.665 15.503 -2.172 1.00 31.52 169 LYS A C 1
ATOM 1285 O O . LYS A 1 162 ? 8.311 16.456 -2.619 1.00 34.76 169 LYS A O 1
ATOM 1291 N N . CYS A 1 163 ? 6.433 15.616 -1.679 1.00 30.37 170 CYS A N 1
ATOM 1292 C CA . CYS A 1 163 ? 5.699 16.874 -1.695 1.00 25.89 170 CYS A CA 1
ATOM 1293 C C . CYS A 1 163 ? 6.333 17.884 -0.752 1.00 34.20 170 CYS A C 1
ATOM 1294 O O . CYS A 1 163 ? 6.633 17.565 0.400 1.00 31.39 170 CYS A O 1
ATOM 1297 N N . ASP A 1 164 ? 6.522 19.112 -1.231 1.00 30.03 171 ASP A N 1
ATOM 1298 C CA . ASP A 1 164 ? 7.136 20.138 -0.396 1.00 39.25 171 ASP A CA 1
ATOM 1299 C C . ASP A 1 164 ? 6.144 20.810 0.553 1.00 34.22 171 ASP A C 1
ATOM 1300 O O . ASP A 1 164 ? 6.513 21.776 1.229 1.00 42.49 171 ASP A O 1
ATOM 1305 N N . VAL A 1 165 ? 4.910 20.307 0.629 1.00 32.66 172 VAL A N 1
ATOM 1306 C CA . VAL A 1 165 ? 3.916 20.766 1.601 1.00 34.92 172 VAL A CA 1
ATOM 1307 C C . VAL A 1 165 ? 3.685 19.715 2.685 1.00 42.73 172 VAL A C 1
ATOM 1308 O O . VAL A 1 165 ? 3.840 19.991 3.878 1.00 31.39 172 VAL A O 1
ATOM 1312 N N . CYS A 1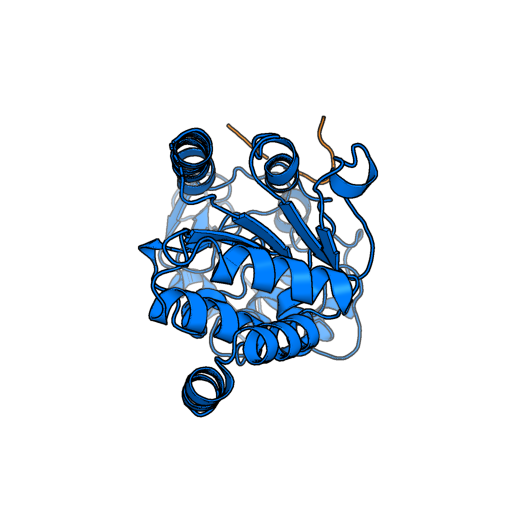 166 ? 3.319 18.497 2.284 1.00 38.44 173 CYS A N 1
ATOM 1313 C CA . CYS A 1 166 ? 2.921 17.439 3.197 1.00 30.59 173 CYS A CA 1
ATOM 1314 C C . CYS A 1 166 ? 3.872 16.250 3.214 1.00 43.41 173 CYS A C 1
ATOM 1315 O O . CYS A 1 166 ? 3.682 15.343 4.031 1.00 39.53 173 CYS A O 1
ATOM 1318 N N . GLY A 1 167 ? 4.867 16.214 2.330 1.00 44.55 174 GLY A N 1
ATOM 1319 C CA . GLY A 1 167 ? 5.885 15.185 2.369 1.00 29.74 174 GLY A CA 1
ATOM 1320 C C . GLY A 1 167 ? 5.493 13.839 1.801 1.00 36.17 174 GLY A C 1
ATOM 1321 O O . GLY A 1 167 ? 6.304 12.905 1.863 1.00 33.97 174 GLY A O 1
ATOM 1322 N N . GLU A 1 168 ? 4.289 13.697 1.252 1.00 33.01 175 GLU A N 1
ATOM 1323 C CA . GLU A 1 168 ? 3.926 12.444 0.609 1.00 27.15 175 GLU A CA 1
ATOM 1324 C C . GLU A 1 168 ? 4.544 12.371 -0.788 1.00 24.48 175 GLU A C 1
ATOM 1325 O O . GLU A 1 168 ? 5.130 13.333 -1.291 1.00 26.75 175 GLU A O 1
ATOM 1331 N N . LEU A 1 169 ? 4.412 11.207 -1.419 1.00 25.11 176 LEU A N 1
ATOM 1332 C CA . LEU A 1 169 ? 5.077 10.981 -2.695 1.00 24.59 176 LEU A CA 1
ATOM 1333 C C . LEU A 1 169 ? 4.417 11.770 -3.814 1.00 24.13 176 LEU A C 1
ATOM 1334 O O . LEU A 1 169 ? 3.191 11.919 -3.861 1.00 21.22 176 LEU A O 1
ATOM 1339 N N . VAL A 1 170 ? 5.248 12.252 -4.732 1.00 20.53 177 VAL A N 1
ATOM 1340 C CA . VAL A 1 170 ? 4.810 12.934 -5.941 1.00 19.41 177 VAL A CA 1
ATOM 1341 C C . VAL A 1 170 ? 5.061 11.993 -7.112 1.00 18.49 177 VAL A C 1
ATOM 1342 O O . VAL A 1 170 ? 6.047 11.243 -7.116 1.00 18.98 177 VAL A O 1
ATOM 1346 N N . LYS A 1 171 ? 4.151 11.992 -8.079 1.00 17.29 178 LYS A N 1
ATOM 1347 C CA . LYS A 1 171 ? 4.285 11.121 -9.238 1.00 19.90 178 LYS A CA 1
ATOM 1348 C C . LYS A 1 171 ? 3.611 11.794 -10.420 1.00 16.87 178 LYS A C 1
ATOM 1349 O O . LYS A 1 171 ? 2.859 12.760 -10.248 1.00 16.34 178 LYS A O 1
ATOM 1355 N N . PRO A 1 172 ? 3.862 11.310 -11.639 1.00 19.66 179 PRO A N 1
ATOM 1356 C CA . PRO A 1 172 ? 3.089 11.780 -12.796 1.00 18.24 179 PRO A CA 1
ATOM 1357 C C . PRO A 1 172 ? 1.585 11.635 -12.580 1.00 18.84 179 PRO A C 1
ATOM 1358 O O . PRO A 1 172 ? 1.113 10.737 -11.874 1.00 16.14 179 PRO A O 1
ATOM 1362 N N . ALA A 1 173 ? 0.828 12.540 -13.203 1.00 14.92 180 ALA A N 1
ATOM 1363 C CA . ALA A 1 173 ? -0.627 12.532 -13.095 1.00 15.49 180 ALA A CA 1
ATOM 1364 C C . ALA A 1 173 ? -1.240 11.467 -13.998 1.00 15.58 180 ALA A C 1
ATOM 1365 O O . ALA A 1 173 ? -2.142 11.748 -14.795 1.00 18.82 180 ALA A O 1
ATOM 1367 N N . ILE A 1 174 ? -0.726 10.261 -13.897 1.00 12.57 181 ILE A N 1
ATOM 1368 C CA . ILE A 1 174 ? -1.334 9.066 -14.463 1.00 22.60 181 ILE A CA 1
ATOM 1369 C C . ILE A 1 174 ? -2.292 8.498 -13.430 1.00 24.26 181 ILE A C 1
ATOM 1370 O O . ILE A 1 174 ? -2.011 8.530 -12.226 1.00 20.36 181 ILE A O 1
ATOM 1375 N N . VAL A 1 175 ? -3.432 7.991 -13.889 1.00 12.56 182 VAL A N 1
ATOM 1376 C CA . VAL A 1 175 ? -4.453 7.489 -12.974 1.00 18.45 182 VAL A CA 1
ATOM 1377 C C . VAL A 1 175 ? -4.091 6.062 -12.581 1.00 22.42 182 VAL A C 1
ATOM 1378 O O . VAL A 1 175 ? -4.202 5.135 -13.389 1.00 18.33 182 VAL A O 1
ATOM 1382 N N . PHE A 1 176 ? -3.642 5.889 -11.340 1.00 19.96 183 PHE A N 1
ATOM 1383 C CA . PHE A 1 176 ? -3.395 4.566 -10.801 1.00 22.87 183 PHE A CA 1
ATOM 1384 C C . PHE A 1 176 ? -4.717 3.953 -10.361 1.00 22.36 183 PHE A C 1
ATOM 1385 O O . PHE A 1 176 ? -5.685 4.660 -10.070 1.00 18.71 183 PHE A O 1
ATOM 1393 N N . PHE A 1 177 ? -4.753 2.623 -10.303 1.00 20.40 184 PHE A N 1
ATOM 1394 C CA . PHE A 1 177 ? -5.859 1.974 -9.620 1.00 26.79 184 PHE A CA 1
ATOM 1395 C C . PHE A 1 177 ? -5.963 2.542 -8.212 1.00 25.25 184 PHE A C 1
ATOM 1396 O O . PHE A 1 177 ? -4.965 2.627 -7.491 1.00 27.42 184 PHE A O 1
ATOM 1404 N N . GLY A 1 178 ? -7.166 2.985 -7.844 1.00 25.39 185 GLY A N 1
ATOM 1405 C CA . GLY A 1 178 ? -7.402 3.623 -6.567 1.00 28.12 185 GLY A CA 1
ATOM 1406 C C . GLY A 1 178 ? -7.493 5.137 -6.608 1.00 34.22 185 GLY A C 1
ATOM 1407 O O . GLY A 1 178 ? -7.766 5.751 -5.568 1.00 34.46 185 GLY A O 1
ATOM 1408 N N . GLU A 1 179 ? -7.283 5.753 -7.768 1.00 25.92 186 GLU A N 1
ATOM 1409 C CA . GLU A 1 179 ? -7.281 7.202 -7.908 1.00 21.08 186 GLU A CA 1
ATOM 1410 C C . GLU A 1 179 ? -8.427 7.671 -8.799 1.00 19.81 186 GLU A C 1
ATOM 1411 O O . GLU A 1 179 ? -8.982 6.905 -9.592 1.00 23.04 186 GLU A O 1
ATOM 1417 N N . ASP A 1 180 ? -8.751 8.958 -8.678 1.00 21.30 187 ASP A N 1
ATOM 1418 C CA . ASP A 1 180 ? -9.802 9.569 -9.483 1.00 24.60 187 ASP A CA 1
ATOM 1419 C C . ASP A 1 180 ? -9.308 9.878 -10.892 1.00 20.02 187 ASP A C 1
ATOM 1420 O O . ASP A 1 180 ? -8.142 10.218 -11.106 1.00 20.32 187 ASP A O 1
ATOM 1425 N N . LEU A 1 181 ? -10.219 9.779 -11.853 1.00 21.97 188 LEU A N 1
ATOM 1426 C CA . LEU A 1 181 ? -9.902 10.141 -13.224 1.00 23.89 188 LEU A CA 1
ATOM 1427 C C . LEU A 1 181 ? -10.001 11.654 -13.398 1.00 26.22 188 LEU A C 1
ATOM 1428 O O . LEU A 1 181 ? -10.683 12.331 -12.626 1.00 22.13 188 LEU A O 1
ATOM 1433 N N . PRO A 1 182 ? -9.322 12.214 -14.401 1.00 21.82 189 PRO A N 1
ATOM 1434 C CA . PRO A 1 182 ? -9.395 13.665 -14.609 1.00 22.19 189 PRO A CA 1
ATOM 1435 C C . PRO A 1 182 ? -10.810 14.112 -14.937 1.00 31.68 189 PRO A C 1
ATOM 1436 O O . PRO A 1 182 ? -11.579 13.398 -15.585 1.00 20.69 189 PRO A O 1
ATOM 1440 N N . ASP A 1 183 ? -11.149 15.317 -14.466 1.00 21.84 190 ASP A N 1
ATOM 1441 C CA . ASP A 1 183 ? -12.480 15.867 -14.700 1.00 26.13 190 ASP A CA 1
ATOM 1442 C C . ASP A 1 183 ? -12.821 15.929 -16.181 1.00 20.45 190 ASP A C 1
ATOM 1443 O O . ASP A 1 183 ? -13.984 15.753 -16.554 1.00 25.18 190 ASP A O 1
ATOM 1448 N N . SER A 1 184 ? -11.825 16.156 -17.038 1.00 22.16 191 SER A N 1
ATOM 1449 C CA . SER A 1 184 ? -12.095 16.293 -18.468 1.00 23.51 191 SER A CA 1
ATOM 1450 C C . SER A 1 184 ? -12.697 15.026 -19.064 1.00 24.63 191 SER A C 1
ATOM 1451 O O . SER A 1 184 ? -13.404 15.096 -20.076 1.00 18.93 191 SER A O 1
ATOM 1454 N N . PHE A 1 185 ? -12.423 13.863 -18.468 1.00 21.08 192 PHE A N 1
ATOM 1455 C CA . PHE A 1 185 ? -12.957 12.613 -19.000 1.00 18.09 192 PHE A CA 1
ATOM 1456 C C . PHE A 1 185 ? -14.477 12.581 -18.893 1.00 22.26 192 PHE A C 1
ATOM 1457 O O . PHE A 1 185 ? -15.182 12.460 -19.901 1.00 20.00 192 PHE A O 1
ATOM 1465 N N . SER A 1 186 ? -15.002 12.704 -17.670 1.00 18.58 193 SER A N 1
ATOM 1466 C CA . SER A 1 186 ? -16.449 12.653 -17.477 1.00 21.82 193 SER A CA 1
ATOM 1467 C C . SER A 1 186 ? -17.144 13.823 -18.161 1.00 19.49 193 SER A C 1
ATOM 1468 O O . SER A 1 186 ? -18.237 13.662 -18.722 1.00 21.46 193 SER A O 1
ATOM 1471 N N . GLU A 1 187 ? -16.524 15.008 -18.132 1.00 21.07 194 GLU A N 1
ATOM 1472 C CA . GLU A 1 187 ? -17.156 16.198 -18.697 1.00 24.02 194 GLU A CA 1
ATOM 1473 C C . GLU A 1 187 ? -17.267 16.103 -20.216 1.00 22.17 194 GLU A C 1
ATOM 1474 O O . GLU A 1 187 ? -18.302 16.453 -20.801 1.00 21.37 194 GLU A O 1
ATOM 1480 N N . THR A 1 188 ? -16.207 15.638 -20.877 1.00 19.97 195 THR A N 1
ATOM 1481 C CA . THR A 1 188 ? -16.257 15.513 -22.330 1.00 16.08 195 THR A CA 1
ATOM 1482 C C . THR A 1 188 ? -17.161 14.363 -22.760 1.00 18.83 195 THR A C 1
ATOM 1483 O O . THR A 1 188 ? -17.879 14.477 -23.759 1.00 17.30 195 THR A O 1
ATOM 1487 N N . TRP A 1 189 ? -17.155 13.249 -22.021 1.00 16.83 196 TRP A N 1
ATOM 1488 C CA . TRP A 1 189 ? -18.068 12.168 -22.377 1.00 16.17 196 TRP A CA 1
ATOM 1489 C C . TRP A 1 189 ? -19.515 12.602 -22.204 1.00 19.82 196 TRP A C 1
ATOM 1490 O O . TRP A 1 189 ? -20.389 12.188 -22.977 1.00 16.60 196 TRP A O 1
ATOM 1501 N N . LEU A 1 190 ? -19.783 13.452 -21.212 1.00 20.80 197 LEU A N 1
ATOM 1502 C CA . LEU A 1 190 ? -21.149 13.908 -21.015 1.00 25.30 197 LEU A CA 1
ATOM 1503 C C . LEU A 1 190 ? -21.599 14.710 -22.232 1.00 21.50 197 LEU A C 1
ATOM 1504 O O . LEU A 1 190 ? -22.726 14.545 -22.715 1.00 19.35 197 LEU A O 1
ATOM 1509 N N . ASN A 1 191 ? -20.695 15.541 -22.774 1.00 20.65 198 ASN A N 1
ATOM 1510 C CA . ASN A 1 191 ? -20.995 16.331 -23.967 1.00 19.25 198 ASN A CA 1
ATOM 1511 C C . ASN A 1 191 ? -21.083 15.460 -25.215 1.00 20.87 198 ASN A C 1
ATOM 1512 O O . ASN A 1 191 ? -21.990 15.634 -26.038 1.00 20.40 198 ASN A O 1
ATOM 1517 N N . ASP A 1 192 ? -20.133 14.536 -25.393 1.00 17.65 199 ASP A N 1
ATOM 1518 C CA . ASP A 1 192 ? -20.182 13.680 -26.574 1.00 15.05 199 ASP A CA 1
ATOM 1519 C C . ASP A 1 192 ? -21.369 12.725 -26.515 1.00 18.80 199 ASP A C 1
ATOM 1520 O O . ASP A 1 192 ? -21.918 12.357 -27.560 1.00 17.35 199 ASP A O 1
ATOM 1525 N N . SER A 1 193 ? -21.788 12.329 -25.307 1.00 17.53 200 SER A N 1
ATOM 1526 C CA . SER A 1 193 ? -22.988 11.510 -25.167 1.00 22.83 200 SER A CA 1
ATOM 1527 C C . SER A 1 193 ? -24.222 12.256 -25.650 1.00 29.13 200 SER A C 1
ATOM 1528 O O . SER A 1 193 ? -25.068 11.685 -26.346 1.00 22.82 200 SER A O 1
ATOM 1531 N N . GLU A 1 194 ? -24.345 13.536 -25.298 1.00 19.67 201 GLU A N 1
ATOM 1532 C CA . GLU A 1 194 ? -25.472 14.313 -25.795 1.00 22.86 201 GLU A CA 1
ATOM 1533 C C . GLU A 1 194 ? -25.403 14.441 -27.313 1.00 27.22 201 GLU A C 1
ATOM 1534 O O . GLU A 1 194 ? -26.424 14.333 -27.999 1.00 28.47 201 GLU A O 1
ATOM 1540 N N . TRP A 1 195 ? -24.196 14.622 -27.854 1.00 20.61 202 TRP A N 1
ATOM 1541 C CA . TRP A 1 195 ? -24.022 14.711 -29.303 1.00 23.55 202 TRP A CA 1
ATOM 1542 C C . TRP A 1 195 ? -24.410 13.406 -29.992 1.00 25.34 202 TRP A C 1
ATOM 1543 O O . TRP A 1 195 ? -24.999 13.420 -31.081 1.00 24.89 202 TRP A O 1
ATOM 1554 N N . LEU A 1 196 ? -24.101 12.267 -29.364 1.00 21.22 203 LEU A N 1
ATOM 1555 C CA . LEU A 1 196 ? -24.510 10.977 -29.911 1.00 19.56 203 LEU A CA 1
ATOM 1556 C C . LEU A 1 196 ? -26.027 10.827 -29.928 1.00 25.90 203 LEU A C 1
ATOM 1557 O O . LEU A 1 196 ? -26.564 10.106 -30.779 1.00 25.55 203 LEU A O 1
ATOM 1562 N N . ARG A 1 197 ? -26.727 11.473 -28.991 1.00 19.74 204 ARG A N 1
ATOM 1563 C CA . ARG A 1 197 ? -28.189 11.466 -28.961 1.00 26.78 204 ARG A CA 1
ATOM 1564 C C . ARG A 1 197 ? -28.830 12.438 -29.946 1.00 37.23 204 ARG A C 1
ATOM 1565 O O . ARG A 1 197 ? -30.055 12.404 -30.102 1.00 37.03 204 ARG A O 1
ATOM 1573 N N . GLU A 1 198 ? -28.059 13.307 -30.593 1.00 40.46 205 GLU A N 1
ATOM 1574 C CA . GLU A 1 198 ? -28.629 14.219 -31.585 1.00 49.16 205 GLU A CA 1
ATOM 1575 C C . GLU A 1 198 ? -28.511 13.629 -32.988 1.00 54.51 205 GLU A C 1
ATOM 1576 O O . GLU A 1 198 ? -29.400 13.810 -33.822 1.00 63.13 205 GLU A O 1
ATOM 1582 N N . PRO A 1 207 ? -29.809 13.189 -41.834 1.00 73.85 214 PRO A N 1
ATOM 1583 C CA . PRO A 1 207 ? -29.643 11.961 -41.047 1.00 66.88 214 PRO A CA 1
ATOM 1584 C C . PRO A 1 207 ? -28.276 11.303 -41.233 1.00 54.06 214 PRO A C 1
ATOM 1585 O O . PRO A 1 207 ? -28.200 10.142 -41.640 1.00 55.43 214 PRO A O 1
ATOM 1589 N N . GLN A 1 208 ? -27.211 12.044 -40.934 1.00 47.38 215 GLN A N 1
ATOM 1590 C CA . GLN A 1 208 ? -25.854 11.507 -40.992 1.00 41.94 215 GLN A CA 1
ATOM 1591 C C . GLN A 1 208 ? -25.560 10.800 -39.672 1.00 43.22 215 GLN A C 1
ATOM 1592 O O . GLN A 1 208 ? -25.437 11.447 -38.627 1.00 43.18 215 GLN A O 1
ATOM 1598 N N . GLN A 1 209 ? -25.439 9.476 -39.720 1.00 38.94 216 GLN A N 1
ATOM 1599 C CA . GLN A 1 209 ? -25.335 8.663 -38.508 1.00 38.65 216 GLN A CA 1
ATOM 1600 C C . GLN A 1 209 ? -23.899 8.628 -37.995 1.00 32.00 216 GLN A C 1
ATOM 1601 O O . GLN A 1 209 ? -23.005 8.193 -38.729 1.00 33.32 216 GLN A O 1
ATOM 1607 N N . PRO A 1 210 ? -23.637 9.021 -36.738 1.00 25.48 217 PRO A N 1
ATOM 1608 C CA . PRO A 1 210 ? -22.282 8.862 -36.192 1.00 20.73 217 PRO A CA 1
ATOM 1609 C C . PRO A 1 210 ? -21.932 7.399 -36.002 1.00 21.27 217 PRO A C 1
ATOM 1610 O O . PRO A 1 210 ? -22.755 6.519 -36.270 1.00 20.36 217 PRO A O 1
ATOM 1614 N N . LEU A 1 211 ? -20.720 7.129 -35.525 1.00 14.42 218 LEU A N 1
ATOM 1615 C CA . LEU A 1 211 ? -20.232 5.770 -35.372 1.00 12.99 218 LEU A CA 1
ATOM 1616 C C . LEU A 1 211 ? -19.265 5.769 -34.198 1.00 14.24 218 LEU A C 1
ATOM 1617 O O . LEU A 1 211 ? -18.511 6.726 -34.028 1.00 14.53 218 LEU A O 1
ATOM 1622 N N . VAL A 1 212 ? -19.289 4.713 -33.385 1.00 10.88 219 VAL A N 1
ATOM 1623 C CA . VAL A 1 212 ? -18.330 4.550 -32.296 1.00 10.09 219 VAL A CA 1
ATOM 1624 C C . VAL A 1 212 ? -17.544 3.268 -32.534 1.00 12.63 219 VAL A C 1
ATOM 1625 O O . VAL A 1 212 ? -18.138 2.198 -32.721 1.00 13.55 219 VAL A O 1
ATOM 1629 N N . ILE A 1 213 ? -16.212 3.372 -32.515 1.00 10.61 220 ILE A N 1
ATOM 1630 C CA . ILE A 1 213 ? -15.330 2.240 -32.800 1.00 11.08 220 ILE A CA 1
ATOM 1631 C C . ILE A 1 213 ? -14.442 2.008 -31.584 1.00 8.72 220 ILE A C 1
ATOM 1632 O O . ILE A 1 213 ? -13.638 2.875 -31.214 1.00 10.66 220 ILE A O 1
ATOM 1637 N N . VAL A 1 214 ? -14.596 0.847 -30.959 1.00 10.37 221 VAL A N 1
ATOM 1638 C CA . VAL A 1 214 ? -13.830 0.460 -29.773 1.00 10.83 221 VAL A CA 1
ATOM 1639 C C . VAL A 1 214 ? -12.740 -0.501 -30.223 1.00 8.04 221 VAL A C 1
ATOM 1640 O O . VAL A 1 214 ? -13.032 -1.491 -30.901 1.00 10.06 221 VAL A O 1
ATOM 1644 N N . VAL A 1 215 ? -11.483 -0.221 -29.857 1.00 9.42 222 VAL A N 1
ATOM 1645 C CA . VAL A 1 215 ? -10.339 -0.926 -30.440 1.00 10.91 222 VAL A CA 1
ATOM 1646 C C . VAL A 1 215 ? -9.326 -1.290 -29.358 1.00 9.90 222 VAL A C 1
ATOM 1647 O O . VAL A 1 215 ? -8.882 -0.424 -28.596 1.00 9.43 222 VAL A O 1
ATOM 1651 N N . GLY A 1 216 ? -8.943 -2.566 -29.312 1.00 11.07 223 GLY A N 1
ATOM 1652 C CA . GLY A 1 216 ? -7.762 -2.998 -28.576 1.00 9.38 223 GLY A CA 1
ATOM 1653 C C . GLY A 1 216 ? -7.848 -2.802 -27.078 1.00 17.58 223 GLY A C 1
ATOM 1654 O O . GLY A 1 216 ? -6.924 -2.284 -26.448 1.00 14.36 223 GLY A O 1
ATOM 1655 N N . THR A 1 217 ? -8.959 -3.212 -26.487 1.00 15.44 224 THR A N 1
ATOM 1656 C CA . THR A 1 217 ? -9.139 -3.067 -25.052 1.00 13.94 224 THR A CA 1
ATOM 1657 C C . THR A 1 217 ? -9.972 -4.232 -24.546 1.00 19.99 224 THR A C 1
ATOM 1658 O O . THR A 1 217 ? -10.875 -4.704 -25.243 1.00 16.21 224 THR A O 1
ATOM 1662 N N . SER A 1 218 ? -9.651 -4.699 -23.338 1.00 12.17 225 SER A N 1
ATOM 1663 C CA . SER A 1 218 ? -10.405 -5.790 -22.739 1.00 19.45 225 SER A CA 1
ATOM 1664 C C . SER A 1 218 ? -11.686 -5.313 -22.067 1.00 18.48 225 SER A C 1
ATOM 1665 O O . SER A 1 218 ? -12.490 -6.152 -21.646 1.00 15.42 225 SER A O 1
ATOM 1668 N N . LEU A 1 219 ? -11.902 -3.997 -21.981 1.00 15.51 226 LEU A N 1
ATOM 1669 C CA . LEU A 1 219 ? -13.075 -3.430 -21.310 1.00 13.98 226 LEU A CA 1
ATOM 1670 C C . LEU A 1 219 ? -13.233 -3.999 -19.901 1.00 17.81 226 LEU A C 1
ATOM 1671 O O . LEU A 1 219 ? -14.341 -4.294 -19.442 1.00 18.83 226 LEU A O 1
ATOM 1676 N N . ALA A 1 220 ? -12.104 -4.166 -19.211 1.00 16.89 227 ALA A N 1
ATOM 1677 C CA . ALA A 1 220 ? -12.072 -4.711 -17.862 1.00 17.91 227 ALA A CA 1
ATOM 1678 C C . ALA A 1 220 ? -11.741 -3.660 -16.817 1.00 23.82 227 ALA A C 1
ATOM 1679 O O . ALA A 1 220 ? -11.723 -3.973 -15.623 1.00 23.63 227 ALA A O 1
ATOM 1681 N N . VAL A 1 221 ? -11.486 -2.423 -17.226 1.00 17.78 228 VAL A N 1
ATOM 1682 C CA . VAL A 1 221 ? -11.064 -1.366 -16.316 1.00 16.89 228 VAL A CA 1
ATOM 1683 C C . VAL A 1 221 ? -12.141 -0.294 -16.289 1.00 16.19 228 VAL A C 1
ATOM 1684 O O . VAL A 1 221 ? -12.525 0.239 -17.336 1.00 19.25 228 VAL A O 1
ATOM 1688 N N . TYR A 1 222 ? -12.614 0.016 -15.104 1.00 19.78 229 TYR A N 1
ATOM 1689 C CA . TYR A 1 222 ? -13.693 0.953 -14.908 1.00 22.90 229 TYR A CA 1
ATOM 1690 C C . TYR A 1 222 ? -13.161 2.262 -14.334 1.00 19.51 229 TYR A C 1
ATOM 1691 O O . TYR A 1 222 ? -12.087 2.282 -13.724 1.00 22.80 229 TYR A O 1
ATOM 1700 N N . PRO A 1 223 ? -13.865 3.387 -14.542 1.00 23.12 230 PRO A N 1
ATOM 1701 C CA . PRO A 1 223 ? -15.140 3.525 -15.256 1.00 22.50 230 PRO A CA 1
ATOM 1702 C C . PRO A 1 223 ? -15.054 3.557 -16.787 1.00 18.71 230 PRO A C 1
ATOM 1703 O O . PRO A 1 223 ? -16.105 3.631 -17.422 1.00 18.01 230 PRO A O 1
ATOM 1707 N N . PHE A 1 224 ? -13.851 3.510 -17.374 1.00 13.40 231 PHE A N 1
ATOM 1708 C CA . PHE A 1 224 ? -13.750 3.557 -18.833 1.00 13.51 231 PHE A CA 1
ATOM 1709 C C . PHE A 1 224 ? -14.625 2.504 -19.495 1.00 12.68 231 PHE A C 1
ATOM 1710 O O . PHE A 1 224 ? -15.279 2.777 -20.510 1.00 13.65 231 PHE A O 1
ATOM 1718 N N . ALA A 1 225 ? -14.652 1.294 -18.937 1.00 14.75 232 ALA A N 1
ATOM 1719 C CA . ALA A 1 225 ? -15.406 0.206 -19.547 1.00 14.25 232 ALA A CA 1
ATOM 1720 C C . ALA A 1 225 ? -16.908 0.445 -19.520 1.00 13.23 232 ALA A C 1
ATOM 1721 O O . ALA A 1 225 ? -17.647 -0.318 -20.151 1.00 18.48 232 ALA A O 1
ATOM 1723 N N . SER A 1 226 ? -17.379 1.477 -18.812 1.00 17.47 233 SER A N 1
ATOM 1724 C CA . SER A 1 226 ? -18.796 1.812 -18.857 1.00 17.98 233 SER A CA 1
ATOM 1725 C C . SER A 1 226 ? -19.185 2.514 -20.151 1.00 19.14 233 SER A C 1
ATOM 1726 O O . SER A 1 226 ? -20.374 2.533 -20.490 1.00 18.85 233 SER A O 1
ATOM 1729 N N . LEU A 1 227 ? -18.220 3.079 -20.885 1.00 12.70 234 LEU A N 1
ATOM 1730 C CA . LEU A 1 227 ? -18.573 3.887 -22.052 1.00 13.86 234 LEU A CA 1
ATOM 1731 C C . LEU A 1 227 ? -19.319 3.112 -23.136 1.00 16.63 234 LEU A C 1
ATOM 1732 O O . LEU A 1 227 ? -20.290 3.664 -23.684 1.00 14.83 234 LEU A O 1
ATOM 1737 N N . PRO A 1 228 ? -18.938 1.882 -23.506 1.00 14.55 235 PRO A N 1
ATOM 1738 C CA . PRO A 1 228 ? -19.676 1.201 -24.592 1.00 14.98 235 PRO A CA 1
ATOM 1739 C C . PRO A 1 228 ? -21.151 0.968 -24.308 1.00 18.04 235 PRO A C 1
ATOM 1740 O O . PRO A 1 228 ? -21.978 1.136 -25.215 1.00 15.09 235 PRO A O 1
ATOM 1744 N N . GLU A 1 229 ? -21.523 0.579 -23.087 1.00 14.53 236 GLU A N 1
ATOM 1745 C CA . GLU A 1 229 ? -22.946 0.395 -22.819 1.00 14.39 236 GLU A CA 1
ATOM 1746 C C . GLU A 1 229 ? -23.695 1.722 -22.790 1.00 14.92 236 GLU A C 1
ATOM 1747 O O . GLU A 1 229 ? -24.927 1.732 -22.909 1.00 17.97 236 GLU A O 1
ATOM 1753 N N . GLU A 1 230 ? -22.986 2.839 -22.638 1.00 17.08 237 GLU A N 1
ATOM 1754 C CA . GLU A 1 230 ? -23.624 4.149 -22.648 1.00 18.80 237 GLU A CA 1
ATOM 1755 C C . GLU A 1 230 ? -23.780 4.726 -24.052 1.00 14.95 237 GLU A C 1
ATOM 1756 O O . GLU A 1 230 ? -24.414 5.778 -24.206 1.00 17.57 237 GLU A O 1
ATOM 1762 N N . ILE A 1 231 ? -23.225 4.072 -25.068 1.00 14.04 238 ILE A N 1
ATOM 1763 C CA . ILE A 1 231 ? -23.533 4.456 -26.449 1.00 13.67 238 ILE A CA 1
ATOM 1764 C C . ILE A 1 231 ? -25.013 4.218 -26.706 1.00 15.12 238 ILE A C 1
ATOM 1765 O O . ILE A 1 231 ? -25.528 3.132 -26.369 1.00 15.80 238 ILE A O 1
ATOM 1770 N N . PRO A 1 232 ? -25.746 5.180 -27.275 1.00 16.01 239 PRO A N 1
ATOM 1771 C CA . PRO A 1 232 ? -27.171 4.959 -27.542 1.00 17.65 239 PRO A CA 1
ATOM 1772 C C . PRO A 1 232 ? -27.389 3.742 -28.426 1.00 17.84 239 PRO A C 1
ATOM 1773 O O . PRO A 1 232 ? -26.570 3.417 -29.287 1.00 16.69 239 PRO A O 1
ATOM 1777 N N . ARG A 1 233 ? -28.523 3.073 -28.213 1.00 19.14 240 ARG A N 1
ATOM 1778 C CA . ARG A 1 233 ? -28.815 1.893 -29.016 1.00 20.06 240 ARG A CA 1
ATOM 1779 C C . ARG A 1 233 ? -29.012 2.256 -30.483 1.00 24.01 240 ARG A C 1
ATOM 1780 O O . ARG A 1 233 ? -28.753 1.428 -31.362 1.00 22.98 240 ARG A O 1
ATOM 1788 N N . LYS A 1 234 ? -29.395 3.503 -30.774 1.00 20.55 241 LYS A N 1
ATOM 1789 C CA . LYS A 1 234 ? -29.579 3.916 -32.162 1.00 21.17 241 LYS A CA 1
ATOM 1790 C C . LYS A 1 234 ? -28.268 4.229 -32.885 1.00 19.62 241 LYS A C 1
ATOM 1791 O O . LYS A 1 234 ? -28.297 4.479 -34.095 1.00 27.06 241 LYS A O 1
ATOM 1797 N N . VAL A 1 235 ? -27.130 4.220 -32.193 1.00 17.93 242 VAL A N 1
ATOM 1798 C CA . VAL A 1 235 ? -25.826 4.493 -32.803 1.00 16.59 242 VAL A CA 1
ATOM 1799 C C . VAL A 1 235 ? -25.055 3.186 -32.949 1.00 19.93 242 VAL A C 1
ATOM 1800 O O . VAL A 1 235 ? -24.903 2.437 -31.976 1.00 21.16 242 VAL A O 1
ATOM 1804 N N . LYS A 1 236 ? -24.556 2.914 -34.159 1.00 16.26 243 LYS A N 1
ATOM 1805 C CA . LYS A 1 236 ? -23.832 1.670 -34.407 1.00 17.30 243 LYS A CA 1
ATOM 1806 C C . LYS A 1 236 ? -22.519 1.648 -33.638 1.00 15.54 243 LYS A C 1
ATOM 1807 O O . LYS A 1 236 ? -21.774 2.636 -33.617 1.00 14.21 243 LYS A O 1
ATOM 1813 N N . ARG A 1 237 ? -22.241 0.510 -32.999 1.00 13.87 244 ARG A N 1
ATOM 1814 C CA . ARG A 1 237 ? -20.986 0.277 -32.298 1.00 14.57 244 ARG A CA 1
ATOM 1815 C C . ARG A 1 237 ? -20.152 -0.742 -33.056 1.00 12.94 244 ARG A C 1
ATOM 1816 O O . ARG A 1 237 ? -20.683 -1.709 -33.611 1.00 15.87 244 ARG A O 1
ATOM 1824 N N . VAL A 1 238 ? -18.840 -0.534 -33.035 1.00 13.44 245 VAL A N 1
ATOM 1825 C CA . VAL A 1 238 ? -17.867 -1.457 -33.604 1.00 13.69 245 VAL A CA 1
ATOM 1826 C C . VAL A 1 238 ? -16.904 -1.851 -32.501 1.00 12.01 245 VAL A C 1
ATOM 1827 O O . VAL A 1 238 ? -16.462 -0.997 -31.724 1.00 10.90 245 VAL A O 1
ATOM 1831 N N . LEU A 1 239 ? -16.580 -3.140 -32.428 1.00 11.41 246 LEU A N 1
ATOM 1832 C CA . LEU A 1 239 ? -15.490 -3.624 -31.590 1.00 11.96 246 LEU A CA 1
ATOM 1833 C C . LEU A 1 239 ? -14.447 -4.265 -32.491 1.00 11.08 246 LEU A C 1
ATOM 1834 O O . LEU A 1 239 ? -14.743 -5.232 -33.197 1.00 13.55 246 LEU A O 1
ATOM 1839 N N . CYS A 1 240 ? -13.241 -3.719 -32.480 1.00 12.42 247 CYS A N 1
ATOM 1840 C CA . CYS A 1 240 ? -12.088 -4.359 -33.108 1.00 10.12 247 CYS A CA 1
ATOM 1841 C C . CYS A 1 240 ? -11.187 -4.839 -31.978 1.00 10.28 247 CYS A C 1
ATOM 1842 O O . CYS A 1 240 ? -10.521 -4.039 -31.317 1.00 13.97 247 CYS A O 1
ATOM 1845 N N . ASN A 1 241 ? -11.185 -6.147 -31.749 1.00 12.87 248 ASN A N 1
ATOM 1846 C CA . ASN A 1 241 ? -10.444 -6.708 -30.631 1.00 12.11 248 ASN A CA 1
ATOM 1847 C C . ASN A 1 241 ? -10.232 -8.183 -30.915 1.00 18.89 248 ASN A C 1
ATOM 1848 O O . ASN A 1 241 ? -10.976 -8.791 -31.686 1.00 20.23 248 ASN A O 1
ATOM 1853 N N . LEU A 1 242 ? -9.192 -8.753 -30.299 1.00 18.21 249 LEU A N 1
ATOM 1854 C CA . LEU A 1 242 ? -8.901 -10.162 -30.536 1.00 17.25 249 LEU A CA 1
ATOM 1855 C C . LEU A 1 242 ? -10.058 -11.049 -30.103 1.00 21.76 249 LEU A C 1
ATOM 1856 O O . LEU A 1 242 ? -10.309 -12.086 -30.723 1.00 21.92 249 LEU A O 1
ATOM 1861 N N . GLU A 1 243 ? -10.775 -10.657 -29.052 1.00 14.77 250 GLU A N 1
ATOM 1862 C CA . GLU A 1 243 ? -11.910 -11.415 -28.552 1.00 19.41 250 GLU A CA 1
ATOM 1863 C C . GLU A 1 243 ? -13.058 -10.457 -28.273 1.00 18.76 250 GLU A C 1
ATOM 1864 O O . GLU A 1 243 ? -12.849 -9.276 -27.990 1.00 16.32 250 GLU A O 1
ATOM 1870 N N . THR A 1 244 ? -14.279 -10.978 -28.344 1.00 20.35 251 THR A N 1
ATOM 1871 C CA . THR A 1 244 ? -15.442 -10.178 -27.982 1.00 21.83 251 THR A CA 1
ATOM 1872 C C . THR A 1 244 ? -15.477 -9.998 -26.467 1.00 20.36 251 THR A C 1
ATOM 1873 O O . THR A 1 244 ? -15.421 -10.977 -25.716 1.00 24.34 251 THR A O 1
ATOM 1877 N N . VAL A 1 245 ? -15.545 -8.742 -26.013 1.00 16.74 252 VAL A N 1
ATOM 1878 C CA . VAL A 1 245 ? -15.371 -8.418 -24.601 1.00 16.71 252 VAL A CA 1
ATOM 1879 C C . VAL A 1 245 ? -16.395 -7.384 -24.162 1.00 17.87 252 VAL A C 1
ATOM 1880 O O . VAL A 1 245 ? -17.037 -6.715 -24.976 1.00 17.60 252 VAL A O 1
ATOM 1884 N N . GLY A 1 246 ? -16.506 -7.234 -22.843 1.00 16.30 253 GLY A N 1
ATOM 1885 C CA . GLY A 1 246 ? -17.278 -6.150 -22.269 1.00 18.11 253 GLY A CA 1
ATOM 1886 C C . GLY A 1 246 ? -18.748 -6.245 -22.634 1.00 19.26 253 GLY A C 1
ATOM 1887 O O . GLY A 1 246 ? -19.327 -7.330 -22.732 1.00 20.85 253 GLY A O 1
ATOM 1888 N N . ASP A 1 247 ? -19.355 -5.077 -22.861 1.00 17.10 254 ASP A N 1
ATOM 1889 C CA . ASP A 1 247 ? -20.778 -5.036 -23.176 1.00 21.72 254 ASP A CA 1
ATOM 1890 C C . ASP A 1 247 ? -21.097 -5.708 -24.508 1.00 18.65 254 ASP A C 1
ATOM 1891 O O . ASP A 1 247 ? -22.244 -6.116 -24.721 1.00 19.10 254 ASP A O 1
ATOM 1896 N N . PHE A 1 248 ? -20.116 -5.821 -25.412 1.00 14.20 255 PHE A N 1
ATOM 1897 C CA . PHE A 1 248 ? -20.344 -6.549 -26.662 1.00 15.93 255 PHE A CA 1
ATOM 1898 C C . PHE A 1 248 ? -20.580 -8.033 -26.413 1.00 19.78 255 PHE A C 1
ATOM 1899 O O . PHE A 1 248 ? -21.245 -8.701 -27.214 1.00 17.24 255 PHE A O 1
ATOM 1907 N N . LYS A 1 249 ? -20.023 -8.568 -25.330 1.00 15.71 256 LYS A N 1
ATOM 1908 C CA . LYS A 1 249 ? -20.214 -9.953 -24.920 1.00 20.46 256 LYS A CA 1
ATOM 1909 C C . LYS A 1 249 ? -21.464 -10.113 -24.065 1.00 26.34 256 LYS A C 1
ATOM 1910 O O . LYS A 1 249 ? -22.323 -10.952 -24.357 1.00 24.06 256 LYS A O 1
ATOM 1916 N N . ALA A 1 250 ? -21.587 -9.288 -23.021 1.00 27.30 257 ALA A N 1
ATOM 1917 C CA . ALA A 1 250 ? -22.663 -9.465 -22.052 1.00 34.02 257 ALA A CA 1
ATOM 1918 C C . ALA A 1 250 ? -24.015 -9.025 -22.603 1.00 32.40 257 ALA A C 1
ATOM 1919 O O . ALA A 1 250 ? -25.054 -9.526 -22.158 1.00 31.83 257 ALA A O 1
ATOM 1921 N N . ASN A 1 251 ? -24.034 -8.094 -23.551 1.00 25.07 258 ASN A N 1
ATOM 1922 C CA . ASN A 1 251 ? -25.303 -7.531 -23.994 1.00 30.86 258 ASN A CA 1
ATOM 1923 C C . ASN A 1 251 ? -25.237 -7.150 -25.474 1.00 28.94 258 ASN A C 1
ATOM 1924 O O . ASN A 1 251 ? -25.460 -6.003 -25.857 1.00 21.38 258 ASN A O 1
ATOM 1929 N N . LYS A 1 252 ? -24.941 -8.140 -26.319 1.00 24.43 259 LYS A N 1
ATOM 1930 C CA . LYS A 1 252 ? -24.897 -7.953 -27.766 1.00 26.77 259 LYS A CA 1
ATOM 1931 C C . LYS A 1 252 ? -26.138 -7.232 -28.276 1.00 25.96 259 LYS A C 1
ATOM 1932 O O . LYS A 1 252 ? -27.267 -7.564 -27.903 1.00 26.48 259 LYS A O 1
ATOM 1938 N N . ARG A 1 253 ? -25.919 -6.233 -29.126 1.00 19.49 260 ARG A N 1
ATOM 1939 C CA . ARG A 1 253 ? -27.015 -5.583 -29.827 1.00 26.39 260 ARG A CA 1
ATOM 1940 C C . ARG A 1 253 ? -27.024 -6.018 -31.290 1.00 26.65 260 ARG A C 1
ATOM 1941 O O . ARG A 1 253 ? -25.959 -6.271 -31.868 1.00 20.42 260 ARG A O 1
ATOM 1949 N N . PRO A 1 254 ? -28.205 -6.122 -31.910 1.00 28.22 261 PRO A N 1
ATOM 1950 C CA . PRO A 1 254 ? -28.273 -6.629 -33.293 1.00 33.18 261 PRO A CA 1
ATOM 1951 C C . PRO A 1 254 ? -27.380 -5.895 -34.282 1.00 30.36 261 PRO A C 1
ATOM 1952 O O . PRO A 1 254 ? -26.882 -6.523 -35.225 1.00 26.05 261 PRO A O 1
ATOM 1956 N N . THR A 1 255 ? -27.145 -4.598 -34.099 1.00 22.57 262 THR A N 1
ATOM 1957 C CA . THR A 1 255 ? -26.359 -3.835 -35.064 1.00 24.00 262 THR A CA 1
ATOM 1958 C C . THR A 1 255 ? -24.871 -3.816 -34.743 1.00 21.62 262 THR A C 1
ATOM 1959 O O . THR A 1 255 ? -24.098 -3.231 -35.510 1.00 16.70 262 THR A O 1
ATOM 1963 N N . ASP A 1 256 ? -24.458 -4.408 -33.623 1.00 16.76 263 ASP A N 1
ATOM 1964 C CA . ASP A 1 256 ? -23.045 -4.443 -33.279 1.00 16.66 263 ASP A CA 1
ATOM 1965 C C . ASP A 1 256 ? -22.246 -5.067 -34.413 1.00 19.53 263 ASP A C 1
ATOM 1966 O O . ASP A 1 256 ? -22.677 -6.041 -35.032 1.00 19.71 263 ASP A O 1
ATOM 1971 N N . LEU A 1 257 ? -21.088 -4.489 -34.698 1.00 18.14 264 LEU A N 1
ATOM 1972 C CA . LEU A 1 257 ? -20.150 -5.043 -35.667 1.00 17.69 264 LEU A CA 1
ATOM 1973 C C . LEU A 1 257 ? -18.897 -5.483 -34.925 1.00 18.75 264 LEU A C 1
ATOM 1974 O O . LEU A 1 257 ? -18.290 -4.684 -34.210 1.00 17.19 264 LEU A O 1
ATOM 1979 N N . ILE A 1 258 ? -18.511 -6.745 -35.094 1.00 18.45 265 ILE A N 1
ATOM 1980 C CA . ILE A 1 258 ? -17.338 -7.304 -34.426 1.00 15.80 265 ILE A CA 1
ATOM 1981 C C . ILE A 1 258 ? -16.262 -7.564 -35.466 1.00 21.73 265 ILE A C 1
ATOM 1982 O O . ILE A 1 258 ? -16.536 -8.149 -36.521 1.00 18.94 265 ILE A O 1
ATOM 1987 N N . VAL A 1 259 ? -15.036 -7.145 -35.161 1.00 15.56 266 VAL A N 1
ATOM 1988 C CA . VAL A 1 259 ? -13.890 -7.326 -36.041 1.00 16.30 266 VAL A CA 1
ATOM 1989 C C . VAL A 1 259 ? -12.806 -7.991 -35.203 1.00 15.62 266 VAL A C 1
ATOM 1990 O O . VAL A 1 259 ? -12.197 -7.335 -34.352 1.00 14.41 266 VAL A O 1
ATOM 1994 N N . HIS A 1 260 ? -12.578 -9.290 -35.413 1.00 16.46 267 HIS A N 1
ATOM 1995 C CA . HIS A 1 260 ? -11.540 -10.002 -34.658 1.00 17.01 267 HIS A CA 1
ATOM 1996 C C . HIS A 1 260 ? -10.235 -9.906 -35.442 1.00 16.05 267 HIS A C 1
ATOM 1997 O O . HIS A 1 260 ? -9.858 -10.797 -36.206 1.00 19.76 267 HIS A O 1
ATOM 2004 N N . GLN A 1 261 ? -9.541 -8.784 -35.251 1.00 15.43 268 GLN A N 1
ATOM 2005 C CA . GLN A 1 261 ? -8.331 -8.474 -36.003 1.00 16.58 268 GLN A CA 1
ATOM 2006 C C . GLN A 1 261 ? -7.364 -7.711 -35.119 1.00 16.24 268 GLN A C 1
ATOM 2007 O O . GLN A 1 261 ? -7.773 -6.992 -34.205 1.00 14.00 268 GLN A O 1
ATOM 2013 N N . TYR A 1 262 ? -6.073 -7.862 -35.415 1.00 15.59 269 TYR A N 1
ATOM 2014 C CA . TYR A 1 262 ? -5.083 -6.960 -34.837 1.00 15.31 269 TYR A CA 1
ATOM 2015 C C . TYR A 1 262 ? -5.342 -5.535 -35.329 1.00 14.99 269 TYR A C 1
ATOM 2016 O O . TYR A 1 262 ? -5.854 -5.321 -36.432 1.00 13.96 269 TYR A O 1
ATOM 2025 N N . SER A 1 263 ? -4.984 -4.544 -34.500 1.00 12.23 270 SER A N 1
ATOM 2026 C CA . SER A 1 263 ? -5.412 -3.173 -34.790 1.00 11.41 270 SER A CA 1
ATOM 2027 C C . SER A 1 263 ? -4.696 -2.586 -36.010 1.00 12.00 270 SER A C 1
ATOM 2028 O O . SER A 1 263 ? -5.299 -1.822 -36.775 1.00 15.03 270 SER A O 1
ATOM 2031 N N . ASP A 1 264 ? -3.419 -2.933 -36.230 1.00 12.97 271 ASP A N 1
ATOM 2032 C CA . ASP A 1 264 ? -2.743 -2.454 -37.438 1.00 13.83 271 ASP A CA 1
ATOM 2033 C C . ASP A 1 264 ? -3.325 -3.085 -38.695 1.00 16.54 271 ASP A C 1
ATOM 2034 O O . ASP A 1 264 ? -3.423 -2.425 -39.737 1.00 15.91 271 ASP A O 1
ATOM 2039 N N . GLU A 1 265 ? -3.674 -4.371 -38.627 1.00 15.03 272 GLU A N 1
ATOM 2040 C CA . GLU A 1 265 ? -4.311 -5.031 -39.764 1.00 17.96 272 GLU A CA 1
ATOM 2041 C C . GLU A 1 265 ? -5.670 -4.407 -40.066 1.00 16.01 272 GLU A C 1
ATOM 2042 O O . GLU A 1 265 ? -6.034 -4.211 -41.234 1.00 15.85 272 GLU A O 1
ATOM 2048 N N . PHE A 1 266 ? -6.436 -4.110 -39.019 1.00 13.85 273 PHE A N 1
ATOM 2049 C CA . PHE A 1 266 ? -7.722 -3.444 -39.189 1.00 13.23 273 PHE A CA 1
ATOM 2050 C C . PHE A 1 266 ? -7.545 -2.084 -39.856 1.00 15.90 273 PHE A C 1
ATOM 2051 O O . PHE A 1 266 ? -8.268 -1.749 -40.802 1.00 13.67 273 PHE A O 1
ATOM 2059 N N . ALA A 1 267 ? -6.550 -1.310 -39.409 1.00 14.10 274 ALA A N 1
ATOM 2060 C CA . ALA A 1 267 ? -6.262 -0.030 -40.048 1.00 16.40 274 ALA A CA 1
ATOM 2061 C C . ALA A 1 267 ? -5.967 -0.213 -41.534 1.00 14.79 274 ALA A C 1
ATOM 2062 O O . ALA A 1 267 ? -6.548 0.478 -42.378 1.00 16.00 274 ALA A O 1
ATOM 2064 N N . GLU A 1 268 ? -5.067 -1.146 -41.874 1.00 15.49 275 GLU A N 1
ATOM 2065 C CA . GLU A 1 268 ? -4.735 -1.370 -43.280 1.00 18.14 275 GLU A CA 1
ATOM 2066 C C . GLU A 1 268 ? -5.975 -1.735 -44.085 1.00 22.34 275 GLU A C 1
ATOM 2067 O O . GLU A 1 268 ? -6.213 -1.182 -45.167 1.00 20.01 275 GLU A O 1
ATOM 2073 N N . GLN A 1 269 ? -6.773 -2.681 -43.576 1.00 17.14 276 GLN A N 1
ATOM 2074 C CA . GLN A 1 269 ? -7.921 -3.167 -44.338 1.00 18.99 276 GLN A CA 1
ATOM 2075 C C . GLN A 1 269 ? -8.968 -2.075 -44.521 1.00 18.36 276 GLN A C 1
ATOM 2076 O O . GLN A 1 269 ? -9.568 -1.960 -45.596 1.00 18.85 276 GLN A O 1
ATOM 2082 N N . LEU A 1 270 ? -9.208 -1.274 -43.479 1.00 15.96 277 LEU A N 1
ATOM 2083 C CA . LEU A 1 270 ? -10.236 -0.239 -43.557 1.00 17.24 277 LEU A CA 1
ATOM 2084 C C . LEU A 1 270 ? -9.799 0.900 -44.468 1.00 20.10 277 LEU A C 1
ATOM 2085 O O . LEU A 1 270 ? -10.605 1.427 -45.247 1.00 21.87 277 LEU A O 1
ATOM 2090 N N . VAL A 1 271 ? -8.525 1.292 -44.375 1.00 17.31 278 VAL A N 1
ATOM 2091 C CA . VAL A 1 271 ? -7.983 2.336 -45.239 1.00 21.39 278 VAL A CA 1
ATOM 2092 C C . VAL A 1 271 ? -8.152 1.968 -46.698 1.00 31.82 278 VAL A C 1
ATOM 2093 O O . VAL A 1 271 ? -8.457 2.819 -47.545 1.00 26.83 278 VAL A O 1
ATOM 2097 N N . GLU A 1 272 ? -7.938 0.715 -47.034 1.00 21.49 279 GLU A N 1
ATOM 2098 C CA . GLU A 1 272 ? -8.013 0.480 -48.452 1.00 28.20 279 GLU A CA 1
ATOM 2099 C C . GLU A 1 272 ? -9.424 0.098 -48.871 1.00 24.55 279 GLU A C 1
ATOM 2100 O O . GLU A 1 272 ? -9.778 0.282 -50.037 1.00 24.86 279 GLU A O 1
ATOM 2106 N N . GLU A 1 273 ? -10.276 -0.334 -47.932 1.00 23.16 280 GLU A N 1
ATOM 2107 C CA . GLU A 1 273 ? -11.706 -0.387 -48.230 1.00 24.05 280 GLU A CA 1
ATOM 2108 C C . GLU A 1 273 ? -12.281 1.006 -48.469 1.00 25.21 280 GLU A C 1
ATOM 2109 O O . GLU A 1 273 ? -13.165 1.173 -49.318 1.00 26.58 280 GLU A O 1
ATOM 2115 N N . LEU A 1 274 ? -11.799 2.011 -47.739 1.00 23.10 281 LEU A N 1
ATOM 2116 C CA . LEU A 1 274 ? -12.267 3.377 -47.924 1.00 23.89 281 LEU A CA 1
ATOM 2117 C C . LEU A 1 274 ? -11.655 4.039 -49.149 1.00 28.07 281 LEU A C 1
ATOM 2118 O O . LEU A 1 274 ? -12.161 5.075 -49.594 1.00 28.77 281 LEU A O 1
ATOM 2123 N N . GLY A 1 275 ? -10.594 3.462 -49.710 1.00 23.48 282 GLY A N 1
ATOM 2124 C CA . GLY A 1 275 ? -9.899 4.086 -50.819 1.00 27.65 282 GLY A CA 1
ATOM 2125 C C . GLY A 1 275 ? -8.932 5.175 -50.417 1.00 37.76 282 GLY A C 1
ATOM 2126 O O . GLY A 1 275 ? -8.630 6.055 -51.230 1.00 30.04 282 GLY A O 1
ATOM 2127 N N . TRP A 1 276 ? -8.424 5.136 -49.182 1.00 23.79 283 TRP A N 1
ATOM 2128 C CA . TRP A 1 276 ? -7.591 6.196 -48.635 1.00 23.12 283 TRP A CA 1
ATOM 2129 C C . TRP A 1 276 ? -6.120 5.801 -48.557 1.00 27.55 283 TRP A C 1
ATOM 2130 O O . TRP A 1 276 ? -5.380 6.364 -47.745 1.00 26.59 283 TRP A O 1
ATOM 2141 N N . GLN A 1 277 ? -5.681 4.847 -49.384 1.00 26.72 284 GLN A N 1
ATOM 2142 C CA . GLN A 1 277 ? -4.313 4.342 -49.275 1.00 27.97 284 GLN A CA 1
ATOM 2143 C C . GLN A 1 277 ? -3.291 5.442 -49.514 1.00 35.15 284 GLN A C 1
ATOM 2144 O O . GLN A 1 277 ? -2.326 5.584 -48.755 1.00 30.29 284 GLN A O 1
ATOM 2150 N N . GLU A 1 278 ? -3.479 6.225 -50.575 1.00 34.75 285 GLU A N 1
ATOM 2151 C CA . GLU A 1 278 ? -2.446 7.179 -50.952 1.00 36.17 285 GLU A CA 1
ATOM 2152 C C . GLU A 1 278 ? -2.268 8.248 -49.875 1.00 35.59 285 GLU A C 1
ATOM 2153 O O . GLU A 1 278 ? -1.135 8.586 -49.512 1.00 34.81 285 GLU A O 1
ATOM 2159 N N . ASP A 1 279 ? -3.370 8.754 -49.316 1.00 28.42 286 ASP A N 1
ATOM 2160 C CA . ASP A 1 279 ? -3.263 9.673 -48.185 1.00 25.23 286 ASP A CA 1
ATOM 2161 C C . ASP A 1 279 ? -2.633 8.996 -46.975 1.00 26.50 286 ASP A C 1
ATOM 2162 O O . ASP A 1 279 ? -1.841 9.611 -46.251 1.00 26.62 286 ASP A O 1
ATOM 2167 N N . PHE A 1 280 ? -2.984 7.730 -46.732 1.00 25.95 287 PHE A N 1
ATOM 2168 C CA . PHE A 1 280 ? -2.457 7.024 -45.568 1.00 28.07 287 PHE A CA 1
ATOM 2169 C C . PHE A 1 280 ? -0.953 6.818 -45.685 1.00 25.27 287 PHE A C 1
ATOM 2170 O O . PHE A 1 280 ? -0.217 7.009 -44.712 1.00 27.55 287 PHE A O 1
ATOM 2178 N N . GLU A 1 281 ? -0.477 6.448 -46.876 1.00 26.58 288 GLU A N 1
ATOM 2179 C CA . GLU A 1 281 ? 0.951 6.205 -47.049 1.00 28.05 288 GLU A CA 1
ATOM 2180 C C . GLU A 1 281 ? 1.769 7.483 -46.904 1.00 27.79 288 GLU A C 1
ATOM 2181 O O . GLU A 1 281 ? 2.889 7.439 -46.384 1.00 35.35 288 GLU A O 1
ATOM 2187 N N . LYS A 1 282 ? 1.236 8.620 -47.357 1.00 25.88 289 LYS A N 1
ATOM 2188 C CA . LYS A 1 282 ? 1.888 9.905 -47.116 1.00 28.46 289 LYS A CA 1
ATOM 2189 C C . LYS A 1 282 ? 2.050 10.188 -45.627 1.00 32.97 289 LYS A C 1
ATOM 2190 O O . LYS A 1 282 ? 3.116 10.631 -45.185 1.00 27.18 289 LYS A O 1
ATOM 2196 N N . ILE A 1 283 ? 1.005 9.931 -44.836 1.00 27.64 290 ILE A N 1
ATOM 2197 C CA . ILE A 1 283 ? 1.094 10.108 -43.391 1.00 21.37 290 ILE A CA 1
ATOM 2198 C C . ILE A 1 283 ? 2.141 9.169 -42.803 1.00 31.22 290 ILE A C 1
ATOM 2199 O O . ILE A 1 283 ? 2.970 9.566 -41.972 1.00 28.46 290 ILE A O 1
ATOM 2204 N N . LEU A 1 284 ? 2.116 7.905 -43.232 1.00 23.55 291 LEU A N 1
ATOM 2205 C CA . LEU A 1 284 ? 3.044 6.910 -42.711 1.00 25.93 291 LEU A CA 1
ATOM 2206 C C . LEU A 1 284 ? 4.491 7.269 -43.029 1.00 33.10 291 LEU A C 1
ATOM 2207 O O . LEU A 1 284 ? 5.395 6.962 -42.243 1.00 34.01 291 LEU A O 1
ATOM 2212 N N . THR A 1 285 ? 4.730 7.910 -44.171 1.00 33.83 292 THR A N 1
ATOM 2213 C CA . THR A 1 285 ? 6.072 8.355 -44.551 1.00 40.10 292 THR A CA 1
ATOM 2214 C C . THR A 1 285 ? 6.304 9.802 -44.116 1.00 41.25 292 THR A C 1
ATOM 2215 O O . THR A 1 285 ? 6.469 10.710 -44.928 1.00 65.74 292 THR A O 1
ATOM 2219 N N . ALA A 1 286 ? 6.298 9.998 -42.804 1.00 47.82 293 ALA A N 1
ATOM 2220 C CA . ALA A 1 286 ? 6.707 11.253 -42.189 1.00 51.18 293 ALA A CA 1
ATOM 2221 C C . ALA A 1 286 ? 6.783 11.024 -40.693 1.00 51.84 293 ALA A C 1
ATOM 2222 O O . ALA A 1 286 ? 5.908 10.365 -40.125 1.00 51.59 293 ALA A O 1
ATOM 2224 N N . THR B 2 2 ? -15.753 12.382 -8.598 1.00 77.05 6 THR C N 1
ATOM 2225 C CA . THR B 2 2 ? -16.659 11.275 -8.875 1.00 88.59 6 THR C CA 1
ATOM 2226 C C . THR B 2 2 ? -15.935 9.947 -9.051 1.00 77.51 6 THR C C 1
ATOM 2227 O O . THR B 2 2 ? -15.574 9.275 -8.080 1.00 73.36 6 THR C O 1
ATOM 2231 N N . ALA B 2 3 ? -15.718 9.595 -10.315 1.00 81.38 7 ALA C N 1
ATOM 2232 C CA . ALA B 2 3 ? -15.383 8.226 -10.674 1.00 77.97 7 ALA C CA 1
ATOM 2233 C C . ALA B 2 3 ? -13.914 7.908 -10.413 1.00 68.62 7 ALA C C 1
ATOM 2234 O O . ALA B 2 3 ? -13.004 8.554 -10.932 1.00 56.42 7 ALA C O 1
ATOM 2236 N N . ARG B 2 4 ? -13.726 6.888 -9.599 1.00 42.73 8 ARG C N 1
ATOM 2237 C CA . ARG B 2 4 ? -12.513 6.121 -9.298 1.00 43.17 8 ARG C CA 1
ATOM 2238 C C . ARG B 2 4 ? -12.136 4.830 -10.068 1.00 44.82 8 ARG C C 1
ATOM 2239 O O . ARG B 2 4 ? -12.967 3.938 -10.325 1.00 39.13 8 ARG C O 1
ATOM 2264 N N . SER B 2 6 ? -10.691 1.280 -11.182 1.00 34.83 10 SER C N 1
ATOM 2265 C CA . SER B 2 6 ? -10.740 -0.050 -10.589 1.00 35.95 10 SER C CA 1
ATOM 2266 C C . SER B 2 6 ? -10.879 -1.162 -11.625 1.00 38.89 10 SER C C 1
ATOM 2267 O O . SER B 2 6 ? -11.205 -0.911 -12.786 1.00 33.66 10 SER C O 1
ATOM 2270 N N . THR B 2 7 ? -10.614 -2.396 -11.187 1.00 41.42 11 THR C N 1
ATOM 2271 C CA . THR B 2 7 ? -10.927 -3.586 -11.968 1.00 44.42 11 THR C CA 1
ATOM 2272 C C . THR B 2 7 ? -12.332 -4.104 -11.700 1.00 61.58 11 THR C C 1
ATOM 2273 O O . THR B 2 7 ? -12.868 -4.863 -12.515 1.00 60.19 11 THR C O 1
ATOM 2277 N N . GLY B 2 8 ? -12.929 -3.726 -10.575 1.00 70.64 12 GLY C N 1
ATOM 2278 C CA . GLY B 2 8 ? -14.296 -4.090 -10.275 1.00 86.28 12 GLY C CA 1
ATOM 2279 C C . GLY B 2 8 ? -15.252 -3.113 -10.920 1.00 82.63 12 GLY C C 1
ATOM 2280 O O . GLY B 2 8 ? -14.898 -2.364 -11.834 1.00 69.40 12 GLY C O 1
ATOM 2281 N N . GLY B 2 9 ? -16.486 -3.112 -10.429 1.00 94.33 13 GLY C N 1
ATOM 2282 C CA . GLY B 2 9 ? -17.444 -2.166 -10.956 1.00 88.04 13 GLY C CA 1
ATOM 2283 C C . GLY B 2 9 ? -18.874 -2.320 -10.488 1.00 105.92 13 GLY C C 1
ATOM 2284 O O . GLY B 2 9 ? -19.188 -2.107 -9.313 1.00 101.94 13 GLY C O 1
ATOM 2285 N N . LYS B 2 10 ? -19.744 -2.705 -11.412 1.00 112.25 14 LYS C N 1
ATOM 2286 C CA . LYS B 2 10 ? -21.180 -2.512 -11.271 1.00 110.18 14 LYS C CA 1
ATOM 2287 C C . LYS B 2 10 ? -21.794 -3.375 -10.176 1.00 98.87 14 LYS C C 1
ATOM 2288 O O . LYS B 2 10 ? -22.371 -2.858 -9.220 1.00 103.00 14 LYS C O 1
#

Sequence (286 aa):
TEMSVRKIAAHMKSNPNAKVIFMVGAGISTSCGIPDFRSPGTGLYHNLARLKLPYPEAVFDVDFFQSDPLPFYTLAKELYPGNFRPSKFHYLLKLFQDKDVLKRVYTQNIDTLERQAGVKDDLIIEAHGSFAHCHCIGCGKVYPPQVFKSKLAEHPIKDFVKCDVCGELVKPAIVFFGEDLPDSFSETWLNDSEWLREPQQPLVIVVGTSLAVYPFASLPEEIPRKVKRVLCNLETVGDFKANKRPTDLIVHQYSDEFAEQLVEELGWQEDFEKILTATARSTGGK

GO terms:
  GO:0017136 histone deacetylase activity, NAD-dependent (F, IMP)
  GO:0005634 nucleus (C, IDA)
  GO:0005737 cytoplasm (C, IDA)
  GO:0017136 histone deacetylase activity, NAD-dependent (F, IDA)
  GO:0045950 negative regulation of mitotic recombination (P, IGI)
  GO:0045950 negative regulation of mitotic recombination (P, IMP)
  GO:0000183 rDNA heterochromatin formation (P, IMP)
  GO:0046970 histone H4K16 deacetylase activity, NAD-dependent (F, IDA)

Secondary structure (DSSP, 8-state):
-HHHHHHHHHHHHHSTT--EEEEE-GGGGGGGT---TTS--SSTTHHHHHS--SSTTGGGBHHHHHH--HHHHHHHHHHSTTSSPPPHHHHHHHHHHHTT-EEEEEE--SS-HHHHTT--GGGEEETTEEEEEEEETTT--EE-THHHHHHHTSSS--S--B-TTT--BEEEEE--BTSPPPHHHHHHHHHHHHHHT-----EEEEES--S-STTGGGHHHHS-TTSEEEEESSS--THHHHT--TT-EEE-S-HHHHHHHHHHHHT-HHHHHHHH--/--------

Foldseek 3Di:
DQVLLLVVLVLCVVQVQAAEEEEEEDLQCVVQQDDPQLDDDPGLCHVLVPPDDPHSLLLLAVVSCQVPVVSVLSNVLSQAEPNTAGALLLLLLVVSVVSVRHQAYEYCDQSCNNVVLPDDPVRYHNFQAYLQWKAFPPPRDIGGSCLSNVLSPDVVRDDADADPPPGGGMDGSGHGVVGDTDPCVVVVLVVVLVVQVDVNAYEYEYEHDQLPDPPSSVSVVSRDLVHEYEYADLDQHRCCVVPNDPRYRYHNDRSSVSSVSSCVSNPNVVVSVVSVVD/DDDDPDDD